Protein AF-C3Z0W2-F1 (afdb_monomer_lite)

Sequence (285 aa):
MLRKAQENLSTIRTSRALVVIVACLAIFTDTILDTVVAYIMLAETFTDNTERAKTIGLVQTGMTLGALVGPVIGGVMYQFLGYKSPFLLIAGMTVVDGVLRLLLPRKSELAAVEEEEDYSILNFLQDPYVMTTAGLALVPSAVGYVIGAFLSSKLVEMAGWHGSRYGSAFAISETAVCTATVVGLGIGGFLLNSVGFFWMMLGAGTFNILLSPLAILLRNPPSKEKKEKLEFLQGFLQEAFFLQEFLQENPFPAGMLQVFLQKFLQEKGPNILAACFFNLLAATK

Secondary structure (DSSP, 8-state):
-HHHHHHHHHHHHT-HHHHHHHHHHHHHIIIIIIIIHHHHHHHHH--SHHHHHHHHHHHHHHHHHHHHHHHHHHHHHHHHH-TTHHHHHHHHHHHHHHHHHHHSPP--SSS---------HHHHHT-HHHHHHHHHHHHHHHHHHHHHHHHHHHHHHHHT--THHHHHHHHHHHHHHHHHHHHHHHHHHHHHHHH-HHHHHHHHHHHHHHHHHHHHHTTSPPPHHHHHHHHHHHHHHHHHHHHHHHHHH----TTHHHHHHHHHHHHHHHHHHHHHHHHHHHTT-

Foldseek 3Di:
DVVVVVVVVVCCVPDPVNVVVVVVVVCVCCPPVQPPVVLVLLCVVDVDPLVSLLVVLVSQLVVLVCVLCLCVVQVVCCVPVNDCRSVVVVVVVVVVVVVVVVVDDDPPDPDDPPDPPPDDVVVVCVPPVNVVVVVVVVVVVVVVVVCLVVVLVLVCVVVVDDDPVSVVSSSVSSNVVSVVSSVCSNCVSVCCVPVNDVVVVVVVVVVVVVCVVVVVVSVDDDDPVVVVVVVVVVVVVVVVVVVVVVCVVDVDDPPVVVVVVVVCCVVCVVVVVVNVVVVVVVVVD

InterPro domains:
  IPR011701 Major facilitator superfamily [PF07690] (35-118)
  IPR020846 Major facilitator superfamily domain [PS50850] (1-109)
  IPR036259 MFS transporter superfamily [G3DSA:1.20.1250.20] (9-118)
  IPR036259 MFS transporter superfamily [G3DSA:1.20.1250.20] (131-284)
  IPR036259 MFS transporter superfamily [SSF103473] (32-171)
  IPR036259 MFS transporter superfamily [SSF103473] (163-224)
  IPR050930 Major Facilitator Superfamily Vesicular Transporter [PTHR23506] (36-139)

Organism: Branchiostoma floridae (NCBI:txid7739)

Radius of gyration: 28.16 Å; chains: 1; bounding box: 82×64×66 Å

pLDDT: mean 71.29, std 13.95, range [34.16, 93.44]

Structure (mmCIF, N/CA/C/O backbone):
data_AF-C3Z0W2-F1
#
_entry.id   AF-C3Z0W2-F1
#
loop_
_atom_site.group_PDB
_atom_site.id
_atom_site.type_symbol
_atom_site.label_atom_id
_atom_site.label_alt_id
_atom_site.label_comp_id
_atom_site.label_asym_id
_atom_site.label_entity_id
_atom_site.label_seq_id
_atom_site.pdbx_PDB_ins_code
_atom_site.Cartn_x
_atom_site.Cartn_y
_atom_site.Cartn_z
_atom_site.occupancy
_atom_site.B_iso_or_equiv
_atom_site.auth_seq_id
_atom_site.auth_comp_id
_atom_site.auth_asym_id
_atom_site.auth_atom_id
_atom_site.pdbx_PDB_model_num
ATOM 1 N N . MET A 1 1 ? -9.610 11.451 -45.134 1.00 56.81 1 MET A N 1
ATOM 2 C CA . MET A 1 1 ? -10.240 11.436 -43.792 1.00 56.81 1 MET A CA 1
ATOM 3 C C . MET A 1 1 ? -9.481 10.571 -42.785 1.00 56.81 1 MET A C 1
ATOM 5 O O . MET A 1 1 ? -9.153 11.091 -41.730 1.00 56.81 1 MET A O 1
ATOM 9 N N . LEU A 1 2 ? -9.111 9.323 -43.110 1.00 62.69 2 LEU A N 1
ATOM 10 C CA . LEU A 1 2 ? -8.334 8.434 -42.219 1.00 62.69 2 LEU A CA 1
ATOM 11 C C . LEU A 1 2 ? -7.014 9.037 -41.701 1.00 62.69 2 LEU A C 1
ATOM 13 O O . LEU A 1 2 ? -6.704 8.907 -40.524 1.00 62.69 2 LEU A O 1
ATOM 17 N N . ARG A 1 3 ? -6.288 9.780 -42.545 1.00 67.19 3 ARG A N 1
ATOM 18 C CA . ARG A 1 3 ? -5.030 10.449 -42.166 1.00 67.19 3 ARG A CA 1
ATOM 19 C C . ARG A 1 3 ? -5.215 11.539 -41.097 1.00 67.19 3 ARG A C 1
ATOM 21 O O . ARG A 1 3 ? -4.470 11.559 -40.131 1.00 67.19 3 ARG A O 1
ATOM 28 N N . LYS A 1 4 ? -6.266 12.365 -41.223 1.00 66.12 4 LYS A N 1
ATOM 29 C CA . LYS A 1 4 ? -6.645 13.389 -40.225 1.00 66.12 4 LYS A CA 1
ATOM 30 C C . LYS A 1 4 ? -7.132 12.765 -38.914 1.00 66.12 4 LYS A C 1
ATOM 32 O O . LYS A 1 4 ? -6.850 13.288 -37.846 1.00 66.12 4 LYS A O 1
ATOM 37 N N . ALA A 1 5 ? -7.852 11.644 -38.991 1.00 64.94 5 ALA A N 1
ATOM 38 C CA . ALA A 1 5 ? -8.267 10.902 -37.803 1.00 64.94 5 ALA A CA 1
ATOM 39 C C . ALA A 1 5 ? -7.059 10.292 -37.068 1.00 64.94 5 ALA A C 1
ATOM 41 O O . ALA A 1 5 ? -6.993 10.389 -35.848 1.00 64.94 5 ALA A O 1
ATOM 42 N N . GLN A 1 6 ? -6.083 9.732 -37.794 1.00 62.19 6 GLN A N 1
ATOM 43 C CA . GLN A 1 6 ? -4.830 9.226 -37.217 1.00 62.19 6 GLN A CA 1
ATOM 44 C C . GLN A 1 6 ? -3.952 10.338 -36.629 1.00 62.19 6 GLN A C 1
ATOM 46 O O . GLN A 1 6 ? -3.412 10.152 -35.541 1.00 62.19 6 GLN A O 1
ATOM 51 N N . GLU A 1 7 ? -3.849 11.492 -37.297 1.00 67.75 7 GLU A N 1
ATOM 52 C CA . GLU A 1 7 ? -3.175 12.682 -36.760 1.00 67.75 7 GLU A CA 1
ATOM 53 C C . GLU A 1 7 ? -3.817 13.118 -35.444 1.00 67.75 7 GLU A C 1
ATOM 55 O O . GLU A 1 7 ? -3.134 13.142 -34.424 1.00 67.75 7 GLU A O 1
ATOM 60 N N . ASN A 1 8 ? -5.136 13.328 -35.421 1.00 62.62 8 ASN A N 1
ATOM 61 C CA . ASN A 1 8 ? -5.853 13.730 -34.211 1.00 62.62 8 ASN A CA 1
ATOM 62 C C . ASN A 1 8 ? -5.704 12.701 -33.077 1.00 62.62 8 ASN A C 1
ATOM 64 O O . ASN A 1 8 ? -5.483 13.085 -31.933 1.00 62.62 8 ASN A O 1
ATOM 68 N N . LEU A 1 9 ? -5.758 11.397 -33.374 1.00 60.72 9 LEU A N 1
ATOM 69 C CA . LEU A 1 9 ? -5.511 10.328 -32.394 1.00 60.72 9 LEU A CA 1
ATOM 70 C C . LEU A 1 9 ? -4.079 10.356 -31.842 1.00 60.72 9 LEU A C 1
ATOM 72 O O . LEU A 1 9 ? -3.882 10.137 -30.648 1.00 60.72 9 LEU A O 1
ATOM 76 N N . SER A 1 10 ? -3.082 10.650 -32.680 1.00 58.84 10 SER A N 1
ATOM 77 C CA . SER A 1 10 ? -1.687 10.790 -32.244 1.00 58.84 10 SER A CA 1
ATOM 78 C C . SER A 1 10 ? -1.472 12.044 -31.385 1.00 58.84 10 SER A C 1
ATOM 80 O O . SER A 1 10 ? -0.777 11.987 -30.369 1.00 58.84 10 SER A O 1
ATOM 82 N N . THR A 1 11 ? -2.147 13.148 -31.715 1.00 61.38 11 THR A N 1
ATOM 83 C CA . THR A 1 11 ? -2.148 14.388 -30.931 1.00 61.38 11 THR A CA 1
ATOM 84 C C . THR A 1 11 ? -2.844 14.194 -29.581 1.00 61.38 11 THR A C 1
ATOM 86 O O . THR A 1 11 ? -2.338 14.658 -28.564 1.00 61.38 11 THR A O 1
ATOM 89 N N . ILE A 1 12 ? -3.949 13.438 -29.538 1.00 59.88 12 ILE A N 1
ATOM 90 C CA . ILE A 1 12 ? -4.665 13.082 -28.301 1.00 59.88 12 ILE A CA 1
ATOM 91 C C . ILE A 1 12 ? -3.805 12.176 -27.410 1.00 59.88 12 ILE A C 1
ATOM 93 O O . ILE A 1 12 ? -3.671 12.447 -26.219 1.00 59.88 12 ILE A O 1
ATOM 97 N N . ARG A 1 13 ? -3.162 11.147 -27.980 1.00 58.66 13 ARG A N 1
ATOM 98 C CA . ARG A 1 13 ? -2.296 10.204 -27.246 1.00 58.66 13 ARG A CA 1
ATOM 99 C C . ARG A 1 13 ? -1.075 10.876 -26.606 1.00 58.66 13 ARG A C 1
ATOM 101 O O . ARG A 1 13 ? -0.564 10.379 -25.609 1.00 58.66 13 ARG A O 1
ATOM 108 N N . THR A 1 14 ? -0.625 11.997 -27.167 1.00 61.88 14 THR A N 1
ATOM 109 C CA . THR A 1 14 ? 0.557 12.746 -26.700 1.00 61.88 14 THR A CA 1
ATOM 110 C C . THR A 1 14 ? 0.175 14.004 -25.908 1.00 61.88 14 THR A C 1
ATOM 112 O O . THR A 1 14 ? 1.040 14.762 -25.467 1.00 61.88 14 THR A O 1
ATOM 115 N N . SER A 1 15 ? -1.123 14.252 -25.709 1.00 69.69 15 SER A N 1
ATOM 116 C CA . SER A 1 15 ? -1.592 15.440 -25.008 1.00 69.69 15 SER A CA 1
ATOM 117 C C . SER A 1 15 ? -1.341 15.304 -23.511 1.00 69.69 15 SER A C 1
ATOM 119 O O . SER A 1 15 ? -1.941 14.472 -22.831 1.00 69.69 15 SER A O 1
ATOM 121 N N . ARG A 1 16 ? -0.487 16.177 -22.971 1.00 75.25 16 ARG A N 1
ATOM 122 C CA . ARG A 1 16 ? -0.228 16.294 -21.524 1.00 75.25 16 ARG A CA 1
ATOM 123 C C . ARG A 1 16 ? -1.527 16.497 -20.732 1.00 75.25 16 ARG A C 1
ATOM 125 O O . ARG A 1 16 ? -1.611 16.060 -19.592 1.00 75.25 16 ARG A O 1
ATOM 132 N N . ALA A 1 17 ? -2.553 17.084 -21.354 1.00 75.62 17 ALA A N 1
ATOM 133 C CA . ALA A 1 17 ? -3.872 17.251 -20.750 1.00 75.62 17 ALA A CA 1
ATOM 134 C C . ALA A 1 17 ? -4.585 15.914 -20.486 1.00 75.62 17 ALA A C 1
ATOM 136 O O . ALA A 1 17 ? -5.229 15.772 -19.453 1.00 75.62 17 ALA A O 1
ATOM 137 N N . LEU A 1 18 ? -4.436 14.914 -21.364 1.00 78.50 18 LEU A N 1
ATOM 138 C CA . LEU A 1 18 ? -5.036 13.593 -21.158 1.00 78.50 18 LEU A CA 1
ATOM 139 C C . LEU A 1 18 ? -4.432 12.901 -19.931 1.00 78.50 18 LEU A C 1
ATOM 141 O O . LEU A 1 18 ? -5.159 12.319 -19.135 1.00 78.50 18 LEU A O 1
ATOM 145 N N . VAL A 1 19 ? -3.113 13.015 -19.751 1.00 77.75 19 VAL A N 1
ATOM 146 C CA . VAL A 1 19 ? -2.413 12.467 -18.579 1.00 77.75 19 VAL A CA 1
ATOM 147 C C . VAL A 1 19 ? -2.916 13.119 -17.292 1.00 77.75 19 VAL A C 1
ATOM 149 O O . VAL A 1 19 ? -3.189 12.414 -16.327 1.00 77.75 19 VAL A O 1
ATOM 152 N N . VAL A 1 20 ? -3.092 14.444 -17.289 1.00 82.75 20 VAL A N 1
ATOM 153 C CA . VAL A 1 20 ? -3.626 15.174 -16.128 1.00 82.75 20 VAL A CA 1
ATOM 154 C C . VAL A 1 20 ? -5.054 14.735 -15.813 1.00 82.75 20 VAL A C 1
ATOM 156 O O . VAL A 1 20 ? -5.352 14.444 -14.663 1.00 82.75 20 VAL A O 1
ATOM 159 N N . ILE A 1 21 ? -5.921 14.621 -16.823 1.00 84.50 21 ILE A N 1
ATOM 160 C CA . ILE A 1 21 ? -7.306 14.172 -16.628 1.00 84.50 21 ILE A CA 1
ATOM 161 C C . ILE A 1 21 ? -7.341 12.758 -16.041 1.00 84.50 21 ILE A C 1
ATOM 163 O O . ILE A 1 21 ? -8.049 12.521 -15.067 1.00 84.50 21 ILE A O 1
ATOM 167 N N . VAL A 1 22 ? -6.559 11.827 -16.595 1.00 82.06 22 VAL A N 1
ATOM 168 C CA . VAL A 1 22 ? -6.483 10.449 -16.089 1.00 82.06 22 VAL A CA 1
ATOM 169 C C . VAL A 1 22 ? -5.953 10.418 -14.656 1.00 82.06 22 VAL A C 1
ATOM 171 O O . VAL A 1 22 ? -6.517 9.713 -13.827 1.00 82.06 22 VAL A O 1
ATOM 174 N N . ALA A 1 23 ? -4.925 11.208 -14.341 1.00 79.62 23 ALA A N 1
ATOM 175 C CA . ALA A 1 23 ? -4.390 11.299 -12.987 1.00 79.62 23 ALA A CA 1
ATOM 176 C C . ALA A 1 23 ? -5.429 11.849 -11.997 1.00 79.62 23 ALA A C 1
ATOM 178 O O . ALA A 1 23 ? -5.617 11.276 -10.930 1.00 79.62 23 ALA A O 1
ATOM 179 N N . CYS A 1 24 ? -6.149 12.916 -12.356 1.00 83.19 24 CYS A N 1
ATOM 180 C CA . CYS A 1 24 ? -7.205 13.477 -11.514 1.00 83.19 24 CYS A CA 1
ATOM 181 C C . CYS A 1 24 ? -8.339 12.478 -11.270 1.00 83.19 24 CYS A C 1
ATOM 183 O O . CYS A 1 24 ? -8.800 12.348 -10.138 1.00 83.19 24 CYS A O 1
ATOM 185 N N . LEU A 1 25 ? -8.772 11.762 -12.312 1.00 83.56 25 LEU A N 1
ATOM 186 C CA . LEU A 1 25 ? -9.796 10.728 -12.177 1.00 83.56 25 LEU A CA 1
ATOM 187 C C . LEU A 1 25 ? -9.324 9.590 -11.273 1.00 83.56 25 LEU A C 1
ATOM 189 O O . LEU A 1 25 ? -10.081 9.187 -10.399 1.00 83.56 25 LEU A O 1
ATOM 193 N N . ALA A 1 26 ? -8.078 9.134 -11.436 1.00 78.56 26 ALA A N 1
ATOM 194 C CA . ALA A 1 26 ? -7.498 8.085 -10.602 1.00 78.56 26 ALA A CA 1
ATOM 195 C C . ALA A 1 26 ? -7.445 8.493 -9.121 1.00 78.56 26 ALA A C 1
ATOM 197 O O . ALA A 1 26 ? -7.884 7.727 -8.268 1.00 78.56 26 ALA A O 1
ATOM 198 N N . ILE A 1 27 ? -6.990 9.718 -8.824 1.00 81.12 27 ILE A N 1
ATOM 199 C CA . ILE A 1 27 ? -6.960 10.262 -7.455 1.00 81.12 27 ILE A CA 1
ATOM 200 C C . ILE A 1 27 ? -8.370 10.298 -6.860 1.00 81.12 27 ILE A C 1
ATOM 202 O O . ILE A 1 27 ? -8.569 9.918 -5.707 1.00 81.12 27 ILE A O 1
ATOM 206 N N . PHE A 1 28 ? -9.351 10.744 -7.647 1.00 80.31 28 PHE A N 1
ATOM 207 C CA . PHE A 1 28 ? -10.735 10.848 -7.201 1.00 80.31 28 PHE A CA 1
ATOM 208 C C . PHE A 1 28 ? -11.331 9.476 -6.866 1.00 80.31 28 PHE A C 1
ATOM 210 O O . PHE A 1 28 ? -11.932 9.320 -5.804 1.00 80.31 28 PHE A O 1
ATOM 217 N N . THR A 1 29 ? -11.144 8.478 -7.739 1.00 78.56 29 THR A N 1
ATOM 218 C CA . THR A 1 29 ? -11.638 7.114 -7.502 1.00 78.56 29 THR A CA 1
ATOM 219 C C . THR A 1 29 ? -10.973 6.461 -6.295 1.00 78.56 29 THR A C 1
ATOM 221 O O . THR A 1 29 ? -11.683 5.953 -5.434 1.00 78.56 29 THR A O 1
ATOM 224 N N . ASP A 1 30 ? -9.646 6.543 -6.194 1.00 78.62 30 ASP A N 1
ATOM 225 C CA . ASP A 1 30 ? -8.870 5.903 -5.124 1.00 78.62 30 ASP A CA 1
ATOM 226 C C . ASP A 1 30 ? -9.198 6.516 -3.750 1.00 78.62 30 ASP A C 1
ATOM 228 O O . ASP A 1 30 ? -9.506 5.820 -2.783 1.00 78.62 30 ASP A O 1
ATOM 232 N N . THR A 1 31 ? -9.256 7.849 -3.667 1.00 76.06 31 THR A N 1
ATOM 233 C CA . THR A 1 31 ? -9.490 8.527 -2.384 1.00 76.06 31 THR A CA 1
ATOM 234 C C . THR A 1 31 ? -10.933 8.353 -1.910 1.00 76.06 31 THR A C 1
ATOM 236 O O . THR A 1 31 ? -11.171 8.011 -0.755 1.00 76.06 31 THR A O 1
ATOM 239 N N . ILE A 1 32 ? -11.924 8.589 -2.770 1.00 74.69 32 ILE A N 1
ATOM 240 C CA . ILE A 1 32 ? -13.315 8.703 -2.309 1.00 74.69 32 ILE A CA 1
ATOM 241 C C . ILE A 1 32 ? -13.988 7.337 -2.209 1.00 74.69 32 ILE A C 1
ATOM 243 O O . ILE A 1 32 ? -14.627 7.049 -1.198 1.00 74.69 32 ILE A O 1
ATOM 247 N N . LEU A 1 33 ? -13.872 6.505 -3.246 1.00 70.69 33 LEU A N 1
ATOM 248 C CA . LEU A 1 33 ? -14.631 5.256 -3.315 1.00 70.69 33 LEU A CA 1
ATOM 249 C C . LEU A 1 33 ? -13.966 4.145 -2.511 1.00 70.69 33 LEU A C 1
ATOM 251 O O . LEU A 1 33 ? -14.666 3.419 -1.805 1.00 70.69 33 LEU A O 1
ATOM 255 N N . ASP A 1 34 ? -12.640 4.042 -2.582 1.00 74.25 34 ASP A N 1
ATOM 256 C CA . ASP A 1 34 ? -11.939 2.936 -1.940 1.00 74.25 34 ASP A CA 1
ATOM 257 C C . ASP A 1 34 ? -11.649 3.234 -0.470 1.00 74.25 34 ASP A C 1
ATOM 259 O O . ASP A 1 34 ? -11.964 2.405 0.379 1.00 74.25 34 ASP A O 1
ATOM 263 N N . THR A 1 35 ? -11.120 4.415 -0.121 1.00 80.19 35 THR A N 1
ATOM 264 C CA . THR A 1 35 ? -10.729 4.670 1.281 1.00 80.19 35 THR A CA 1
ATOM 265 C C . THR A 1 35 ? -11.873 5.177 2.162 1.00 80.19 35 THR A C 1
ATOM 267 O O . THR A 1 35 ? -12.171 4.568 3.189 1.00 80.19 35 THR A O 1
ATOM 270 N N . VAL A 1 36 ? -12.560 6.259 1.780 1.00 83.75 36 VAL A N 1
ATOM 271 C CA . VAL A 1 36 ? -13.564 6.901 2.653 1.00 83.75 36 VAL A CA 1
ATOM 272 C C . VAL A 1 36 ? -14.778 6.000 2.872 1.00 83.75 36 VAL A C 1
ATOM 274 O O . VAL A 1 36 ? -15.148 5.737 4.017 1.00 83.75 36 VAL A O 1
ATOM 277 N N . VAL A 1 37 ? -15.381 5.486 1.795 1.00 83.31 37 VAL A N 1
ATOM 278 C CA . VAL A 1 37 ? -16.578 4.635 1.898 1.00 83.31 37 VAL A CA 1
ATOM 279 C C . VAL A 1 37 ? -16.272 3.346 2.661 1.00 83.31 37 VAL A C 1
ATOM 281 O O . VAL A 1 37 ? -17.052 2.965 3.533 1.00 83.31 37 VAL A O 1
ATOM 284 N N . ALA A 1 38 ? -15.133 2.696 2.397 1.00 83.00 38 ALA A N 1
ATOM 285 C CA . ALA A 1 38 ? -14.769 1.474 3.109 1.00 83.00 38 ALA A CA 1
ATOM 286 C C . ALA A 1 38 ? -14.597 1.716 4.614 1.00 83.00 38 ALA A C 1
ATOM 288 O O . ALA A 1 38 ? -15.119 0.941 5.415 1.00 83.00 38 ALA A O 1
ATOM 289 N N . TYR A 1 39 ? -13.921 2.795 5.022 1.00 85.06 39 TYR A N 1
ATOM 290 C CA . TYR A 1 39 ? -13.728 3.078 6.445 1.00 85.06 39 TYR A CA 1
ATOM 291 C C . TYR A 1 39 ? -15.020 3.466 7.162 1.00 85.06 39 TYR A C 1
ATOM 293 O O . TYR A 1 39 ? -15.219 3.009 8.285 1.00 85.06 39 TYR A O 1
ATOM 301 N N . ILE A 1 40 ? -15.919 4.225 6.524 1.00 83.62 40 ILE A N 1
ATOM 302 C CA . ILE A 1 40 ? -17.239 4.533 7.099 1.00 83.62 40 ILE A CA 1
ATOM 303 C C . ILE A 1 40 ? -18.043 3.242 7.288 1.00 83.62 40 ILE A C 1
ATOM 305 O O . ILE A 1 40 ? -18.526 2.976 8.385 1.00 83.62 40 ILE A O 1
ATOM 309 N N . MET A 1 41 ? -18.111 2.386 6.263 1.00 82.56 41 MET A N 1
ATOM 310 C CA . MET A 1 41 ? -18.822 1.106 6.352 1.00 82.56 41 MET A CA 1
ATOM 311 C C . MET A 1 41 ? -18.270 0.212 7.472 1.00 82.56 41 MET A C 1
ATOM 313 O O . MET A 1 41 ? -19.037 -0.410 8.207 1.00 82.56 41 MET A O 1
ATOM 317 N N . LEU A 1 42 ? -16.944 0.148 7.627 1.00 84.81 42 LEU A N 1
ATOM 318 C CA . LEU A 1 42 ? -16.309 -0.607 8.710 1.00 84.81 42 LEU A CA 1
ATOM 319 C C . LEU A 1 42 ? -16.571 0.020 10.083 1.00 84.81 42 LEU A C 1
ATOM 321 O O . LEU A 1 42 ? -16.777 -0.715 11.046 1.00 84.81 42 LEU A O 1
ATOM 325 N N . ALA A 1 43 ? -16.579 1.350 10.178 1.00 82.44 43 ALA A N 1
ATOM 326 C CA . ALA A 1 43 ? -16.860 2.061 11.419 1.00 82.44 43 ALA A CA 1
ATOM 327 C C . ALA A 1 43 ? -18.306 1.864 11.893 1.00 82.44 43 ALA A C 1
ATOM 329 O O . ALA A 1 43 ? -18.514 1.704 13.091 1.00 82.44 43 ALA A O 1
ATOM 330 N N . GLU A 1 44 ? -19.272 1.813 10.970 1.00 80.94 44 GLU A N 1
ATOM 331 C CA . GLU A 1 44 ? -20.675 1.498 11.273 1.00 80.94 44 GLU A CA 1
ATOM 332 C C . GLU A 1 44 ? -20.877 0.015 11.623 1.00 80.94 44 GLU A C 1
ATOM 334 O O . GLU A 1 44 ? -21.716 -0.329 12.454 1.00 80.94 44 GLU A O 1
ATOM 339 N N . THR A 1 45 ? -20.118 -0.885 10.990 1.00 81.50 45 THR A N 1
ATOM 340 C CA . THR A 1 45 ? -20.297 -2.337 11.163 1.00 81.50 45 THR A CA 1
ATOM 341 C C . THR A 1 45 ? -19.661 -2.862 12.453 1.00 81.50 45 THR A C 1
ATOM 343 O O . THR A 1 45 ? -20.229 -3.746 13.099 1.00 81.50 45 THR A O 1
ATOM 346 N N . PHE A 1 46 ? -18.487 -2.346 12.827 1.00 82.25 46 PHE A N 1
ATOM 347 C CA . PHE A 1 46 ? -17.708 -2.817 13.975 1.00 82.25 46 PHE A CA 1
ATOM 348 C C . PHE A 1 46 ? -17.659 -1.747 15.067 1.00 82.25 46 PHE A C 1
ATOM 350 O O . PHE A 1 46 ? -16.912 -0.774 14.968 1.00 82.25 46 PHE A O 1
ATOM 357 N N . THR A 1 47 ? -18.437 -1.950 16.132 1.00 78.69 47 THR A N 1
ATOM 358 C CA . THR A 1 47 ? -18.498 -1.031 17.279 1.00 78.69 47 THR A CA 1
ATOM 359 C C . THR A 1 47 ? -17.332 -1.214 18.251 1.00 78.69 47 THR A C 1
ATOM 361 O O . THR A 1 47 ? -16.891 -0.244 18.866 1.00 78.69 47 THR A O 1
ATOM 364 N N . ASP A 1 48 ? -16.783 -2.430 18.375 1.00 84.12 48 ASP A N 1
ATOM 365 C CA . ASP A 1 48 ? -15.586 -2.666 19.186 1.00 84.12 48 ASP A CA 1
ATOM 366 C C . ASP A 1 48 ? -14.335 -2.078 18.517 1.00 84.12 48 ASP A C 1
ATOM 368 O O . ASP A 1 48 ? -14.001 -2.398 17.375 1.00 84.12 48 ASP A O 1
ATOM 372 N N . ASN A 1 49 ? -13.589 -1.257 19.260 1.00 80.44 49 ASN A N 1
ATOM 373 C CA . ASN A 1 49 ? -12.394 -0.575 18.763 1.00 80.44 49 ASN A CA 1
ATOM 374 C C . ASN A 1 49 ? -11.290 -1.548 18.324 1.00 80.44 49 ASN A C 1
ATOM 376 O O . ASN A 1 49 ? -10.579 -1.275 17.354 1.00 80.44 49 ASN A O 1
ATOM 380 N N . THR A 1 50 ? -11.141 -2.677 19.020 1.00 80.94 50 THR A N 1
ATOM 381 C CA . THR A 1 50 ? -10.077 -3.652 18.739 1.00 80.94 50 THR A CA 1
ATOM 382 C C . THR A 1 50 ? -10.403 -4.457 17.485 1.00 80.94 50 THR A C 1
ATOM 384 O O . THR A 1 50 ? -9.551 -4.627 16.610 1.00 80.94 50 THR A O 1
ATOM 387 N N . GLU A 1 51 ? -11.635 -4.952 17.379 1.00 82.44 51 GLU A N 1
ATOM 388 C CA . GLU A 1 51 ? -12.126 -5.677 16.207 1.00 82.44 51 GLU A CA 1
ATOM 389 C C . GLU A 1 51 ? -12.180 -4.778 14.963 1.00 82.44 51 GLU A C 1
ATOM 391 O O . GLU A 1 51 ? -11.733 -5.185 13.885 1.00 82.44 51 GLU A O 1
ATOM 396 N N . ARG A 1 52 ? -12.609 -3.520 15.127 1.00 84.38 52 ARG A N 1
ATOM 397 C CA . ARG A 1 52 ? -12.590 -2.504 14.069 1.00 84.38 52 ARG A CA 1
ATOM 398 C C . ARG A 1 52 ? -11.177 -2.265 13.548 1.00 84.38 52 ARG A C 1
ATOM 400 O O . ARG A 1 52 ? -10.958 -2.340 12.342 1.00 84.38 52 ARG A O 1
ATOM 407 N N . ALA A 1 53 ? -10.203 -2.038 14.433 1.00 81.38 53 ALA A N 1
ATOM 408 C CA . ALA A 1 53 ? -8.814 -1.805 14.033 1.00 81.38 53 ALA A CA 1
ATOM 409 C C . ALA A 1 53 ? -8.199 -3.012 13.297 1.00 81.38 53 ALA A C 1
ATOM 411 O O . ALA A 1 53 ? -7.514 -2.838 12.288 1.00 81.38 53 ALA A O 1
ATOM 412 N N . LYS A 1 54 ? -8.476 -4.241 13.756 1.00 83.38 54 LYS A N 1
ATOM 413 C CA . LYS A 1 54 ? -8.033 -5.474 13.078 1.00 83.38 54 LYS A CA 1
ATOM 414 C C . LYS A 1 54 ? -8.635 -5.606 11.681 1.00 83.38 54 LYS A C 1
ATOM 416 O O . LYS A 1 54 ? -7.918 -5.925 10.735 1.00 83.38 54 LYS A O 1
ATOM 421 N N . THR A 1 55 ? -9.933 -5.345 11.550 1.00 85.50 55 THR A N 1
ATOM 422 C CA . THR A 1 55 ? -10.637 -5.473 10.269 1.00 85.50 55 THR A CA 1
ATOM 423 C C . THR A 1 55 ? -10.200 -4.398 9.280 1.00 85.50 55 THR A C 1
ATOM 425 O O . THR A 1 55 ? -9.955 -4.712 8.118 1.00 85.50 55 THR A O 1
ATOM 428 N N . ILE A 1 56 ? -10.007 -3.158 9.742 1.00 85.44 56 ILE A N 1
ATOM 429 C CA . ILE A 1 56 ? -9.419 -2.074 8.942 1.00 85.44 56 ILE A CA 1
ATOM 430 C C . ILE A 1 56 ? -8.044 -2.487 8.406 1.00 85.44 56 ILE A C 1
ATOM 432 O O . ILE A 1 56 ? -7.814 -2.396 7.202 1.00 85.44 56 ILE A O 1
ATOM 436 N N . GLY A 1 57 ? -7.161 -3.014 9.262 1.00 83.25 57 GLY A N 1
ATOM 437 C CA . GLY A 1 57 ? -5.840 -3.492 8.840 1.00 83.25 57 GLY A CA 1
ATOM 438 C C . GLY A 1 57 ? -5.912 -4.610 7.795 1.00 83.25 57 GLY A C 1
ATOM 439 O O . GLY A 1 57 ? -5.172 -4.589 6.810 1.00 83.25 57 GLY A O 1
ATOM 440 N N . LEU A 1 58 ? -6.842 -5.557 7.955 1.00 85.69 58 LEU A N 1
ATOM 441 C CA . LEU A 1 58 ? -7.061 -6.641 6.995 1.00 85.69 58 LEU A CA 1
ATOM 442 C C . LEU A 1 58 ? -7.553 -6.124 5.634 1.00 85.69 58 LEU A C 1
ATOM 444 O O . LEU A 1 58 ? -7.003 -6.502 4.599 1.00 85.69 58 LEU A O 1
ATOM 448 N N . VAL A 1 59 ? -8.553 -5.238 5.629 1.00 87.00 59 VAL A N 1
ATOM 449 C CA . VAL A 1 59 ? -9.091 -4.630 4.402 1.00 87.00 59 VAL A CA 1
ATOM 450 C C . VAL A 1 59 ? -8.012 -3.815 3.689 1.00 87.00 59 VAL A C 1
ATOM 452 O O . VAL A 1 59 ? -7.812 -3.984 2.487 1.00 87.00 59 VAL A O 1
ATOM 455 N N . GLN A 1 60 ? -7.244 -3.012 4.426 1.00 85.94 60 GLN A N 1
ATOM 456 C CA . GLN A 1 60 ? -6.166 -2.196 3.865 1.00 85.94 60 GLN A CA 1
ATOM 457 C C . GLN A 1 60 ? -5.012 -3.051 3.303 1.00 85.94 60 GLN A C 1
ATOM 459 O O . GLN A 1 60 ? -4.408 -2.715 2.279 1.00 85.94 60 GLN A O 1
ATOM 464 N N . THR A 1 61 ? -4.736 -4.202 3.927 1.00 86.75 61 THR A N 1
ATOM 465 C CA . THR A 1 61 ? -3.789 -5.200 3.402 1.00 86.75 61 THR A CA 1
ATOM 466 C C . THR A 1 61 ? -4.292 -5.768 2.072 1.00 86.75 61 THR A C 1
ATOM 468 O O . THR A 1 61 ? -3.524 -5.852 1.114 1.00 86.75 61 THR A O 1
ATOM 471 N N . GLY A 1 62 ? -5.586 -6.096 1.977 1.00 85.62 62 GLY A N 1
ATOM 472 C CA . GLY A 1 62 ? -6.235 -6.543 0.740 1.00 85.62 62 GLY A CA 1
ATOM 473 C C . GLY A 1 62 ? -6.177 -5.505 -0.387 1.00 85.62 62 GLY A C 1
ATOM 474 O O . GLY A 1 62 ? -5.837 -5.855 -1.515 1.00 85.62 62 GLY A O 1
ATOM 475 N N . MET A 1 63 ? -6.423 -4.228 -0.079 1.00 84.88 63 MET A N 1
ATOM 476 C CA . MET A 1 63 ? -6.299 -3.120 -1.040 1.00 84.88 63 MET A CA 1
ATOM 477 C C . MET A 1 63 ? -4.872 -3.006 -1.590 1.00 84.88 63 MET A C 1
ATOM 479 O O . MET A 1 63 ? -4.664 -2.956 -2.801 1.00 84.88 63 MET A O 1
ATOM 483 N N . THR A 1 64 ? -3.873 -3.056 -0.706 1.00 85.25 64 THR A N 1
ATOM 484 C CA . THR A 1 64 ? -2.457 -2.977 -1.100 1.00 85.25 64 THR A CA 1
ATOM 485 C C . THR A 1 64 ? -2.024 -4.201 -1.916 1.00 85.25 64 THR A C 1
ATOM 487 O O . THR A 1 64 ? -1.286 -4.074 -2.892 1.00 85.25 64 THR A O 1
ATOM 490 N N . LEU A 1 65 ? -2.513 -5.396 -1.566 1.00 85.62 65 LEU A N 1
ATOM 491 C CA . LEU A 1 65 ? -2.308 -6.608 -2.365 1.00 85.62 65 LEU A CA 1
ATOM 492 C C . LEU A 1 65 ? -2.934 -6.481 -3.759 1.00 85.62 65 LEU A C 1
ATOM 494 O O . LEU A 1 65 ? -2.328 -6.907 -4.741 1.00 85.62 65 LEU A O 1
ATOM 498 N N . GLY A 1 66 ? -4.114 -5.866 -3.860 1.00 84.31 66 GLY A N 1
ATOM 499 C CA . GLY A 1 66 ? -4.750 -5.540 -5.135 1.00 84.31 66 GLY A CA 1
ATOM 500 C C . GLY A 1 66 ? -3.888 -4.609 -5.987 1.00 84.31 66 GLY A C 1
ATOM 501 O O . GLY A 1 66 ? -3.655 -4.901 -7.160 1.00 84.31 66 GLY A O 1
ATOM 502 N N . ALA A 1 67 ? -3.340 -3.546 -5.390 1.00 81.31 67 ALA A N 1
ATOM 503 C CA . ALA A 1 67 ? -2.418 -2.627 -6.061 1.00 81.31 67 ALA A CA 1
ATOM 504 C C . ALA A 1 67 ? -1.117 -3.316 -6.517 1.00 81.31 67 ALA A C 1
ATOM 506 O O . ALA A 1 67 ? -0.589 -2.995 -7.581 1.00 81.31 67 ALA A O 1
ATOM 507 N N . LEU A 1 68 ? -0.636 -4.307 -5.758 1.00 81.62 68 LEU A N 1
ATOM 508 C CA . LEU A 1 68 ? 0.548 -5.097 -6.096 1.00 81.62 68 LEU A CA 1
ATOM 509 C C . LEU A 1 68 ? 0.298 -6.072 -7.261 1.00 81.62 68 LEU A C 1
ATOM 511 O O . LEU A 1 68 ? 1.091 -6.158 -8.199 1.00 81.62 68 LEU A O 1
ATOM 515 N N . VAL A 1 69 ? -0.793 -6.838 -7.200 1.00 83.25 69 VAL A N 1
ATOM 516 C CA . VAL A 1 69 ? -1.080 -7.927 -8.151 1.00 83.25 69 VAL A CA 1
ATOM 517 C C . VAL A 1 69 ? -1.780 -7.413 -9.418 1.00 83.25 69 VAL A C 1
ATOM 519 O O . VAL A 1 69 ? -1.612 -7.980 -10.502 1.00 83.25 69 VAL A O 1
ATOM 522 N N . GLY A 1 70 ? -2.527 -6.312 -9.312 1.00 85.69 70 GLY A N 1
ATOM 523 C CA . GLY A 1 70 ? -3.316 -5.712 -10.388 1.00 85.69 70 GLY A CA 1
ATOM 524 C C . GLY A 1 70 ? -2.523 -5.431 -11.671 1.00 85.69 70 GLY A C 1
ATOM 525 O O . GLY A 1 70 ? -2.941 -5.901 -12.734 1.00 85.69 70 GLY A O 1
ATOM 526 N N . PRO A 1 71 ? -1.361 -4.746 -11.619 1.00 83.31 71 PRO A N 1
ATOM 527 C CA . PRO A 1 71 ? -0.535 -4.492 -12.801 1.00 83.31 71 PRO A CA 1
ATOM 528 C C . PRO A 1 71 ? -0.025 -5.766 -13.483 1.00 83.31 71 PRO A C 1
ATOM 530 O O . PRO A 1 71 ? 0.070 -5.808 -14.710 1.00 83.31 71 PRO A O 1
ATOM 533 N N . VAL A 1 72 ? 0.267 -6.821 -12.714 1.00 83.94 72 VAL A N 1
ATOM 534 C CA . VAL A 1 72 ? 0.738 -8.107 -13.252 1.00 83.94 72 VAL A CA 1
ATOM 535 C C . VAL A 1 72 ? -0.385 -8.798 -14.022 1.00 83.94 72 VAL A C 1
ATOM 537 O O . VAL A 1 72 ? -0.202 -9.149 -15.189 1.00 83.94 72 VAL A O 1
ATOM 540 N N . ILE A 1 73 ? -1.567 -8.930 -13.411 1.00 84.88 73 ILE A N 1
ATOM 541 C CA . ILE A 1 73 ? -2.741 -9.528 -14.065 1.00 84.88 73 ILE A CA 1
ATOM 542 C C . ILE A 1 73 ? -3.142 -8.702 -15.291 1.00 84.88 73 ILE A C 1
ATOM 544 O O . ILE A 1 73 ? -3.324 -9.257 -16.375 1.00 84.88 73 ILE A O 1
ATOM 548 N N . GLY A 1 74 ? -3.215 -7.375 -15.156 1.00 82.56 74 GLY A N 1
ATOM 549 C CA . GLY A 1 74 ? -3.551 -6.470 -16.253 1.00 82.56 74 GLY A CA 1
ATOM 550 C C . GLY A 1 74 ? -2.551 -6.545 -17.409 1.00 82.56 74 GLY A C 1
ATOM 551 O O . GLY A 1 74 ? -2.958 -6.573 -18.571 1.00 82.56 74 GLY A O 1
ATOM 552 N N . GLY A 1 75 ? -1.253 -6.647 -17.109 1.00 79.25 75 GLY A N 1
ATOM 553 C CA . GLY A 1 75 ? -0.191 -6.803 -18.102 1.00 79.25 75 GLY A CA 1
ATOM 554 C C . GLY A 1 75 ? -0.266 -8.133 -18.854 1.00 79.25 75 GLY A C 1
ATOM 555 O O . GLY A 1 75 ? -0.184 -8.148 -20.083 1.00 79.25 75 GLY A O 1
ATOM 556 N N . VAL A 1 76 ? -0.489 -9.239 -18.140 1.00 83.94 76 VAL A N 1
ATOM 557 C CA . VAL A 1 76 ? -0.684 -10.570 -18.738 1.00 83.94 76 VAL A CA 1
ATOM 558 C C . VAL A 1 76 ? -1.925 -10.570 -19.636 1.00 83.94 76 VAL A C 1
ATOM 560 O O . VAL A 1 76 ? -1.847 -10.924 -20.812 1.00 83.94 76 VAL A O 1
ATOM 563 N N . MET A 1 77 ? -3.065 -10.089 -19.137 1.00 82.25 77 MET A N 1
ATOM 564 C CA . MET A 1 77 ? -4.302 -10.000 -19.919 1.00 82.25 77 MET A CA 1
ATOM 565 C C . MET A 1 77 ? -4.162 -9.116 -21.160 1.00 82.25 77 MET A C 1
ATOM 567 O O . MET A 1 77 ? -4.693 -9.456 -22.220 1.00 82.25 77 MET A O 1
ATOM 571 N N . TYR A 1 78 ? -3.434 -8.004 -21.051 1.00 82.00 78 TYR A N 1
ATOM 572 C CA . TYR A 1 78 ? -3.150 -7.125 -22.181 1.00 82.00 78 TYR A CA 1
ATOM 573 C C . TYR A 1 78 ? -2.391 -7.860 -23.295 1.00 82.00 78 TYR A C 1
ATOM 575 O O . TYR A 1 78 ? -2.709 -7.679 -24.471 1.00 82.00 78 TYR A O 1
ATOM 583 N N . GLN A 1 79 ? -1.416 -8.706 -22.942 1.00 81.06 79 GLN A N 1
ATOM 584 C CA . GLN A 1 79 ? -0.615 -9.457 -23.915 1.00 81.06 79 GLN A CA 1
ATOM 585 C C . GLN A 1 79 ? -1.417 -10.559 -24.615 1.00 81.06 79 GLN A C 1
ATOM 587 O O . GLN A 1 79 ? -1.293 -10.717 -25.827 1.00 81.06 79 GLN A O 1
ATOM 592 N N . PHE A 1 80 ? -2.250 -11.298 -23.877 1.00 83.75 80 PHE A N 1
ATOM 593 C CA . PHE A 1 80 ? -2.963 -12.455 -24.428 1.00 83.75 80 PHE A CA 1
ATOM 594 C C . PHE A 1 80 ? -4.328 -12.113 -25.047 1.00 83.75 80 PHE A C 1
ATOM 596 O O . PHE A 1 80 ? -4.724 -12.734 -26.029 1.00 83.75 80 PHE A O 1
ATOM 603 N N . LEU A 1 81 ? -5.061 -11.144 -24.487 1.00 84.50 81 LEU A N 1
ATOM 604 C CA . LEU A 1 81 ? -6.438 -10.804 -24.886 1.00 84.50 81 LEU A CA 1
ATOM 605 C C . LEU A 1 81 ? -6.576 -9.367 -25.437 1.00 84.50 81 LEU A C 1
ATOM 607 O O . LEU A 1 81 ? -7.678 -8.927 -25.772 1.00 84.50 81 LEU A O 1
ATOM 611 N N . GLY A 1 82 ? -5.470 -8.627 -25.552 1.00 85.06 82 GLY A N 1
ATOM 612 C CA . GLY A 1 82 ? -5.435 -7.272 -26.103 1.00 85.06 82 GLY A CA 1
ATOM 613 C C . GLY A 1 82 ? -5.899 -6.178 -25.136 1.00 85.06 82 GLY A C 1
ATOM 614 O O . GLY A 1 82 ? -6.301 -6.422 -24.003 1.00 85.06 82 GLY A O 1
ATOM 615 N N . TYR A 1 83 ? -5.868 -4.925 -25.599 1.00 83.31 83 TYR A N 1
ATOM 616 C CA . TYR A 1 83 ? -5.984 -3.748 -24.725 1.00 83.31 83 TYR A CA 1
ATOM 617 C C . TYR A 1 83 ? -7.321 -3.574 -23.991 1.00 83.31 83 TYR A C 1
ATOM 619 O O . TYR A 1 83 ? -7.371 -2.862 -22.995 1.00 83.31 83 TYR A O 1
ATOM 627 N N . LYS A 1 84 ? -8.410 -4.179 -24.482 1.00 85.62 84 LYS A N 1
ATOM 628 C CA . LYS A 1 84 ? -9.747 -4.058 -23.874 1.00 85.62 84 LYS A CA 1
ATOM 629 C C . LYS A 1 84 ? -9.926 -4.973 -22.663 1.00 85.62 84 LYS A C 1
ATOM 631 O O . LYS A 1 84 ? -10.798 -4.719 -21.839 1.00 85.62 84 LYS A O 1
ATOM 636 N N . SER A 1 85 ? -9.137 -6.042 -22.573 1.00 87.44 85 SER A N 1
ATOM 637 C CA . SER A 1 85 ? -9.369 -7.122 -21.620 1.00 87.44 85 SER A CA 1
ATOM 638 C C . SER A 1 85 ? -9.217 -6.710 -20.147 1.00 87.44 85 SER A C 1
ATOM 640 O O . SER A 1 85 ? -10.093 -7.104 -19.374 1.00 87.44 85 SER A O 1
ATOM 642 N N . PRO A 1 86 ? -8.248 -5.860 -19.728 1.00 87.69 86 PRO A N 1
ATOM 643 C CA . PRO A 1 86 ? -8.143 -5.466 -18.320 1.00 87.69 86 PRO A CA 1
ATOM 644 C C . PRO A 1 86 ? -9.339 -4.613 -17.876 1.00 87.69 86 PRO A C 1
ATOM 646 O O . PRO A 1 86 ? -9.836 -4.765 -16.764 1.00 87.69 86 PRO A O 1
ATOM 649 N N . PHE A 1 87 ? -9.862 -3.767 -18.772 1.00 88.25 87 PHE A N 1
ATOM 650 C CA . PHE A 1 87 ? -11.033 -2.929 -18.498 1.00 88.25 87 PHE A CA 1
ATOM 651 C C . PHE A 1 87 ? -12.307 -3.758 -18.319 1.00 88.25 87 PHE A C 1
ATOM 653 O O . PHE A 1 87 ? -13.101 -3.471 -17.428 1.00 88.25 87 PHE A O 1
ATOM 660 N N . LEU A 1 88 ? -12.498 -4.794 -19.143 1.00 90.19 88 LEU A N 1
ATOM 661 C CA . LEU A 1 88 ? -13.644 -5.696 -19.012 1.00 90.19 88 LEU A CA 1
ATOM 662 C C . LEU A 1 88 ? -13.577 -6.529 -17.730 1.00 90.19 88 LEU A C 1
ATOM 664 O O . LEU A 1 88 ? -14.615 -6.759 -17.115 1.00 90.19 88 LEU A O 1
ATOM 668 N N . LEU A 1 89 ? -12.378 -6.949 -17.309 1.00 89.69 89 LEU A N 1
ATOM 669 C CA . LEU A 1 89 ? -12.207 -7.673 -16.050 1.00 89.69 89 LEU A CA 1
ATOM 670 C C . LEU A 1 89 ? -12.574 -6.799 -14.852 1.00 89.69 89 LEU A C 1
ATOM 672 O O . LEU A 1 89 ? -13.385 -7.224 -14.034 1.00 89.69 89 LEU A O 1
ATOM 676 N N . ILE A 1 90 ? -12.044 -5.574 -14.780 1.00 88.31 90 ILE A N 1
ATOM 677 C CA . ILE A 1 90 ? -12.369 -4.646 -13.687 1.00 88.31 90 ILE A CA 1
ATOM 678 C C . ILE A 1 90 ? -13.870 -4.340 -13.689 1.00 88.31 90 ILE A C 1
ATOM 680 O O . ILE A 1 90 ? -14.510 -4.467 -12.653 1.00 88.31 90 ILE A O 1
ATOM 684 N N . ALA A 1 91 ? -14.458 -4.041 -14.854 1.00 88.38 91 ALA A N 1
ATOM 685 C CA . ALA A 1 91 ? -15.896 -3.801 -14.964 1.00 88.38 91 ALA A CA 1
ATOM 686 C C . ALA A 1 91 ? -16.727 -4.999 -14.469 1.00 88.38 91 ALA A C 1
ATOM 688 O O . ALA A 1 91 ? -17.694 -4.815 -13.732 1.00 88.38 91 ALA A O 1
ATOM 689 N N . GLY A 1 92 ? -16.335 -6.226 -14.824 1.00 93.38 92 GLY A N 1
ATOM 690 C CA . GLY A 1 92 ? -16.978 -7.446 -14.337 1.00 93.38 92 GLY A CA 1
ATOM 691 C C . GLY A 1 92 ? -16.858 -7.611 -12.821 1.00 93.38 92 GLY A C 1
ATOM 692 O O . GLY A 1 92 ? -17.859 -7.868 -12.156 1.00 93.38 92 GLY A O 1
ATOM 693 N N . MET A 1 93 ? -15.662 -7.410 -12.262 1.00 89.38 93 MET A N 1
ATOM 694 C CA . MET A 1 93 ? -15.430 -7.489 -10.816 1.00 89.38 93 MET A CA 1
ATOM 695 C C . MET A 1 93 ? -16.243 -6.443 -10.044 1.00 89.38 93 MET A C 1
ATOM 697 O O . MET A 1 93 ? -16.835 -6.781 -9.023 1.00 89.38 93 MET A O 1
ATOM 701 N N . THR A 1 94 ? -16.349 -5.211 -10.550 1.00 88.75 94 THR A N 1
ATOM 702 C CA . THR A 1 94 ? -17.170 -4.153 -9.939 1.00 88.75 94 THR A CA 1
ATOM 703 C C . THR A 1 94 ? -18.659 -4.493 -9.959 1.00 88.75 94 THR A C 1
ATOM 705 O O . THR A 1 94 ? -19.357 -4.237 -8.983 1.00 88.75 94 THR A O 1
ATOM 708 N N . VAL A 1 95 ? -19.165 -5.097 -11.041 1.00 93.44 95 VAL A N 1
ATOM 709 C CA . VAL A 1 95 ? -20.566 -5.549 -11.092 1.00 93.44 95 VAL A CA 1
ATOM 710 C C . VAL A 1 95 ? -20.814 -6.652 -10.064 1.00 93.44 95 VAL A C 1
ATOM 712 O O . VAL A 1 95 ? -21.826 -6.610 -9.371 1.00 93.44 95 VAL A O 1
ATOM 715 N N . VAL A 1 96 ? -19.893 -7.610 -9.928 1.00 93.31 96 VAL A N 1
ATOM 716 C CA . VAL A 1 96 ? -20.009 -8.673 -8.918 1.00 93.31 96 VAL A CA 1
ATOM 717 C C . VAL A 1 96 ? -19.974 -8.098 -7.500 1.00 93.31 96 VAL A C 1
ATOM 719 O O . VAL A 1 96 ? -20.830 -8.467 -6.701 1.00 93.31 96 VAL A O 1
ATOM 722 N N . ASP A 1 97 ? -19.054 -7.178 -7.194 1.00 87.50 97 ASP A N 1
ATOM 723 C CA . ASP A 1 97 ? -19.003 -6.486 -5.895 1.00 87.50 97 ASP A CA 1
ATOM 724 C C . ASP A 1 97 ? -20.309 -5.727 -5.612 1.00 87.50 97 ASP A C 1
ATOM 726 O O . ASP A 1 97 ? -20.909 -5.893 -4.551 1.00 87.50 97 ASP A O 1
ATOM 730 N N . GLY A 1 98 ? -20.816 -4.973 -6.592 1.00 87.06 98 GLY A N 1
ATOM 731 C CA . GLY A 1 98 ? -22.086 -4.258 -6.476 1.00 87.06 98 GLY A CA 1
ATOM 732 C C . GLY A 1 98 ? -23.271 -5.189 -6.212 1.00 87.06 98 GLY A C 1
ATOM 733 O O . GLY A 1 98 ? -24.069 -4.930 -5.314 1.00 87.06 98 GLY A O 1
ATOM 734 N N . VAL A 1 99 ? -23.372 -6.307 -6.937 1.00 91.81 99 VAL A N 1
ATOM 735 C CA . VAL A 1 99 ? -24.418 -7.318 -6.706 1.00 91.81 99 VAL A CA 1
ATOM 736 C C . VAL A 1 99 ? -24.266 -7.954 -5.328 1.00 91.81 99 VAL A C 1
ATOM 738 O O . VAL A 1 99 ? -25.256 -8.098 -4.619 1.00 91.81 99 VAL A O 1
ATOM 741 N N . LEU A 1 100 ? -23.046 -8.296 -4.912 1.00 87.06 100 LEU A N 1
ATOM 742 C CA . LEU A 1 100 ? -22.803 -8.883 -3.598 1.00 87.06 100 LEU A CA 1
ATOM 743 C C . LEU A 1 100 ? -23.234 -7.929 -2.478 1.00 87.06 100 LEU A C 1
ATOM 745 O O . LEU A 1 100 ? -23.912 -8.357 -1.548 1.00 87.06 100 LEU A O 1
ATOM 749 N N . ARG A 1 101 ? -22.934 -6.631 -2.598 1.00 83.88 101 ARG A N 1
ATOM 750 C CA . ARG A 1 101 ? -23.391 -5.602 -1.650 1.00 83.88 101 ARG A CA 1
ATOM 751 C C . ARG A 1 101 ? -24.909 -5.438 -1.628 1.00 83.88 101 ARG A C 1
ATOM 753 O O . ARG A 1 101 ? -25.457 -5.161 -0.569 1.00 83.88 101 ARG A O 1
ATOM 760 N N . LEU A 1 102 ? -25.585 -5.616 -2.765 1.00 86.19 102 LEU A N 1
ATOM 761 C CA . LEU A 1 102 ? -27.051 -5.589 -2.836 1.00 86.19 102 LEU A CA 1
ATOM 762 C C . LEU A 1 102 ? -27.696 -6.838 -2.217 1.00 86.19 102 LEU A C 1
ATOM 764 O O . LEU A 1 102 ? -28.804 -6.755 -1.695 1.00 86.19 102 LEU A O 1
ATOM 768 N N . LEU A 1 103 ? -27.026 -7.991 -2.294 1.00 86.81 103 LEU A N 1
ATOM 769 C CA . LEU A 1 103 ? -27.514 -9.260 -1.746 1.00 86.81 103 LEU A CA 1
ATOM 770 C C . LEU A 1 103 ? -27.215 -9.423 -0.251 1.00 86.81 103 LEU A C 1
ATOM 772 O O . LEU A 1 103 ? -27.931 -10.152 0.436 1.00 86.81 103 LEU A O 1
ATOM 776 N N . LEU A 1 104 ? -26.162 -8.780 0.255 1.00 80.88 104 LEU A N 1
ATOM 777 C CA . LEU A 1 104 ? -25.821 -8.800 1.672 1.00 80.88 104 LEU A CA 1
ATOM 778 C C . LEU A 1 104 ? -26.827 -7.942 2.459 1.00 80.88 104 LEU A C 1
ATOM 780 O O . LEU A 1 104 ? -26.951 -6.747 2.188 1.00 80.88 104 LEU A O 1
ATOM 784 N N . PRO A 1 105 ? -27.541 -8.512 3.450 1.00 66.06 105 PRO A N 1
ATOM 785 C CA . PRO A 1 105 ? -28.468 -7.744 4.267 1.00 66.06 105 PRO A CA 1
ATOM 786 C C . PRO A 1 105 ? -27.708 -6.637 4.998 1.00 66.06 105 PRO A C 1
ATOM 788 O O . PRO A 1 105 ? -26.793 -6.914 5.779 1.00 66.06 105 PRO A O 1
ATOM 791 N N . ARG A 1 106 ? -28.098 -5.376 4.772 1.00 64.19 106 ARG A N 1
ATOM 792 C CA . ARG A 1 106 ? -27.638 -4.267 5.609 1.00 64.19 106 ARG A CA 1
ATOM 793 C C . ARG A 1 106 ? -28.101 -4.579 7.026 1.00 64.19 106 ARG A C 1
ATOM 795 O O . ARG A 1 106 ? -29.291 -4.772 7.261 1.00 64.19 106 ARG A O 1
ATOM 802 N N . LYS A 1 107 ? -27.172 -4.638 7.975 1.00 57.81 107 LYS A N 1
ATOM 803 C CA . LYS A 1 107 ? -27.496 -4.755 9.398 1.00 57.81 107 LYS A CA 1
ATOM 804 C C . LYS A 1 107 ? -28.012 -3.392 9.886 1.00 57.81 107 LYS A C 1
ATOM 806 O O . LYS A 1 107 ? -27.359 -2.729 10.676 1.00 57.81 107 LYS A O 1
ATOM 811 N N . SER A 1 108 ? -29.136 -2.923 9.344 1.00 60.12 108 SER A N 1
ATOM 812 C CA . SER A 1 108 ? -29.851 -1.751 9.848 1.00 60.12 108 SER A CA 1
ATOM 813 C C . SER A 1 108 ? -30.975 -2.230 10.757 1.00 60.12 108 SER A C 1
ATOM 815 O O . SER A 1 108 ? -31.754 -3.065 10.311 1.00 60.12 108 SER A O 1
ATOM 817 N N . GLU A 1 109 ? -31.014 -1.696 11.986 1.00 54.66 109 GLU A N 1
ATOM 818 C CA . GLU A 1 109 ? -32.190 -1.510 12.876 1.00 54.66 109 GLU A CA 1
ATOM 819 C C . GLU A 1 109 ? -32.008 -1.862 14.372 1.00 54.66 109 GLU A C 1
ATOM 821 O O . GLU A 1 109 ? -32.980 -1.770 15.112 1.00 54.66 109 GLU A O 1
ATOM 826 N N . LEU A 1 110 ? -30.816 -2.193 14.895 1.00 52.06 110 LEU A N 1
ATOM 827 C CA . LEU A 1 110 ? -30.699 -2.571 16.329 1.00 52.06 110 LEU A CA 1
ATOM 828 C C . LEU A 1 110 ? -29.611 -1.889 17.171 1.00 52.06 110 LEU A C 1
ATOM 830 O O . LEU A 1 110 ? -29.500 -2.199 18.355 1.00 52.06 110 LEU A O 1
ATOM 834 N N . ALA A 1 111 ? -28.866 -0.928 16.628 1.00 48.47 111 ALA A N 1
ATOM 835 C CA . ALA A 1 111 ? -28.191 0.067 17.458 1.00 48.47 111 ALA A CA 1
ATOM 836 C C . ALA A 1 111 ? -29.022 1.344 17.357 1.00 48.47 111 ALA A C 1
ATOM 838 O O . ALA A 1 111 ? -29.348 1.775 16.252 1.00 48.47 111 ALA A O 1
ATOM 839 N N . ALA A 1 112 ? -29.462 1.844 18.506 1.00 46.56 112 ALA A N 1
ATOM 840 C CA . ALA A 1 112 ? -30.322 3.002 18.640 1.00 46.56 112 ALA A CA 1
ATOM 841 C C . ALA A 1 112 ? -29.846 4.162 17.759 1.00 46.56 112 ALA A C 1
ATOM 843 O O . ALA A 1 112 ? -28.650 4.344 17.547 1.00 46.56 112 ALA A O 1
ATOM 844 N N . VAL A 1 113 ? -30.809 4.947 17.285 1.00 51.25 113 VAL A N 1
ATOM 845 C CA . VAL A 1 113 ? -30.583 6.326 16.861 1.00 51.25 113 VAL A CA 1
ATOM 846 C C . VAL A 1 113 ? -29.974 7.053 18.067 1.00 51.25 113 VAL A C 1
ATOM 848 O O . VAL A 1 113 ? -30.698 7.569 18.913 1.00 51.25 113 VAL A O 1
ATOM 851 N N . GLU A 1 114 ? -28.653 6.978 18.223 1.00 55.69 114 GLU A N 1
ATOM 852 C CA . GLU A 1 114 ? -27.902 7.956 18.996 1.00 55.69 114 GLU A CA 1
ATOM 853 C C . GLU A 1 114 ? -28.075 9.271 18.237 1.00 55.69 114 GLU A C 1
ATOM 855 O O . GLU A 1 114 ? -27.930 9.304 17.013 1.00 55.69 114 GLU A O 1
ATOM 860 N N . GLU A 1 115 ? -28.526 10.310 18.939 1.00 52.22 115 GLU A N 1
ATOM 861 C CA . GLU A 1 115 ? -28.747 11.631 18.358 1.00 52.22 115 GLU A CA 1
ATOM 862 C C . GLU A 1 115 ? -27.501 12.043 17.561 1.00 52.22 115 GLU A C 1
ATOM 864 O O . GLU A 1 115 ? -26.397 12.068 18.106 1.00 52.22 115 GLU A O 1
ATOM 869 N N . GLU A 1 116 ? -27.671 12.335 16.265 1.00 56.03 116 GLU A N 1
ATOM 870 C CA . GLU A 1 116 ? -26.651 13.021 15.472 1.00 56.03 116 GLU A CA 1
ATOM 871 C C . GLU A 1 116 ? -26.390 14.372 16.149 1.00 56.03 116 GLU A C 1
ATOM 873 O O . GLU A 1 116 ? -27.120 15.342 15.944 1.00 56.03 116 GLU A O 1
ATOM 878 N N . GLU A 1 117 ? -25.371 14.445 17.003 1.00 60.47 117 GLU A N 1
ATOM 8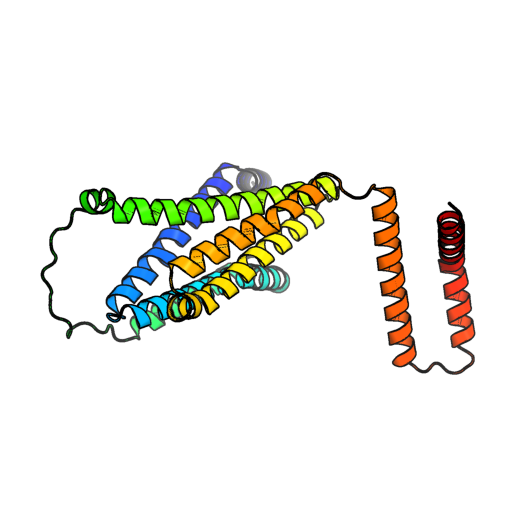79 C CA . GLU A 1 117 ? -24.813 15.729 17.397 1.00 60.47 117 GLU A CA 1
ATOM 880 C C . GLU A 1 117 ? -24.318 16.409 16.114 1.00 60.47 117 GLU A C 1
ATOM 882 O O . GLU A 1 117 ? -23.501 15.855 15.373 1.00 60.47 117 GLU A O 1
ATOM 887 N N . ASP A 1 118 ? -24.865 17.593 15.825 1.00 52.22 118 ASP A N 1
ATOM 888 C CA . ASP A 1 118 ? -24.552 18.407 14.648 1.00 52.22 118 ASP A CA 1
ATOM 889 C C . ASP A 1 118 ? -23.112 18.939 14.756 1.00 52.22 118 ASP A C 1
ATOM 891 O O . ASP A 1 118 ? -22.831 20.079 15.141 1.00 52.22 118 ASP A O 1
ATOM 895 N N . TYR A 1 119 ? -22.157 18.053 14.498 1.00 64.81 119 TYR A N 1
ATOM 896 C CA . TYR A 1 119 ? -20.742 18.356 14.485 1.00 64.81 119 TYR A CA 1
ATOM 897 C C . TYR A 1 119 ? -20.380 18.966 13.133 1.00 64.81 119 TYR A C 1
ATOM 899 O O . TYR A 1 119 ? -20.213 18.279 12.126 1.00 64.81 119 TYR A O 1
ATOM 907 N N . SER A 1 120 ? -20.190 20.286 13.109 1.00 83.06 120 SER A N 1
ATOM 908 C CA . SER A 1 120 ? -19.623 20.955 11.937 1.00 83.06 120 SER A CA 1
ATOM 909 C C . SER A 1 120 ? -18.235 20.383 11.618 1.00 83.06 120 SER A C 1
ATOM 911 O O . SER A 1 120 ? -17.324 20.443 12.447 1.00 83.06 120 SER A O 1
ATOM 913 N N . ILE A 1 121 ? -18.048 19.878 10.392 1.00 82.38 121 ILE A N 1
ATOM 914 C CA . ILE A 1 121 ? -16.779 19.307 9.896 1.00 82.38 121 ILE A CA 1
ATOM 915 C C . ILE A 1 121 ? -15.609 20.275 10.114 1.00 82.38 121 ILE A C 1
ATOM 917 O O . ILE A 1 121 ? -14.493 19.858 10.412 1.00 82.38 121 ILE A O 1
ATOM 921 N N . LEU A 1 122 ? -15.855 21.583 9.999 1.00 81.50 122 LEU A N 1
ATOM 922 C CA . LEU A 1 122 ? -14.827 22.597 10.224 1.00 81.50 122 LEU A CA 1
ATOM 923 C C . LEU A 1 122 ? -14.354 22.629 11.681 1.00 81.50 122 LEU A C 1
ATOM 925 O O . LEU A 1 122 ? -13.160 22.788 11.914 1.00 81.50 122 LEU A O 1
ATOM 929 N N . ASN A 1 123 ? -15.258 22.424 12.641 1.00 83.31 123 ASN A N 1
ATOM 930 C CA . ASN A 1 123 ? -14.910 22.356 14.060 1.00 83.31 123 ASN A CA 1
ATOM 931 C C . ASN A 1 123 ? -14.148 21.062 14.373 1.00 83.31 123 ASN A C 1
ATOM 933 O O . ASN A 1 123 ? -13.186 21.090 15.132 1.00 83.31 123 ASN A O 1
ATOM 937 N N . PHE A 1 124 ? -14.518 19.952 13.728 1.00 84.31 124 PHE A N 1
ATOM 938 C CA . PHE A 1 124 ? -13.780 18.689 13.819 1.00 84.31 124 PHE A CA 1
ATOM 939 C C . PHE A 1 124 ? -12.353 18.809 13.260 1.00 84.31 124 PHE A C 1
ATOM 941 O O . PHE A 1 124 ? -11.396 18.358 13.883 1.00 84.31 124 PHE A O 1
ATOM 948 N N . LEU A 1 125 ? -12.177 19.470 12.111 1.00 84.12 125 LEU A N 1
ATOM 949 C CA . LEU A 1 125 ? -10.854 19.704 11.520 1.00 84.12 125 LEU A CA 1
ATOM 950 C C . LEU A 1 125 ? -9.989 20.680 12.330 1.00 84.12 125 LEU A C 1
ATOM 952 O O . LEU A 1 125 ? -8.770 20.676 12.173 1.00 84.12 125 LEU A O 1
ATOM 956 N N . GLN A 1 126 ? -10.602 21.518 13.167 1.00 87.38 126 GLN A N 1
ATOM 957 C CA . GLN A 1 126 ? -9.906 22.423 14.083 1.00 87.38 126 GLN A CA 1
ATOM 958 C C . GLN A 1 126 ? -9.538 21.762 15.417 1.00 87.38 126 GLN A C 1
ATOM 960 O O . GLN A 1 126 ? -8.808 22.369 16.204 1.00 87.38 126 GLN A O 1
ATOM 965 N N . ASP A 1 127 ? -9.997 20.534 15.677 1.00 90.31 127 ASP A N 1
ATOM 966 C CA . ASP A 1 127 ? -9.619 19.799 16.878 1.00 90.31 127 ASP A CA 1
ATOM 967 C C . ASP A 1 127 ? -8.096 19.528 16.870 1.00 90.31 127 ASP A C 1
ATOM 969 O O . ASP A 1 127 ? -7.561 18.940 15.916 1.00 90.31 127 ASP A O 1
ATOM 973 N N . PRO A 1 128 ? -7.359 19.936 17.923 1.00 88.50 128 PRO A N 1
ATOM 974 C CA . PRO A 1 128 ? -5.914 19.749 17.996 1.00 88.50 128 PRO A CA 1
ATOM 975 C C . PRO A 1 128 ? -5.488 18.277 17.921 1.00 88.50 128 PRO A C 1
ATOM 977 O O . PRO A 1 128 ? -4.416 17.987 17.385 1.00 88.50 128 PRO A O 1
ATOM 980 N N . TYR A 1 129 ? -6.297 17.331 18.407 1.00 86.94 129 TYR A N 1
ATOM 981 C CA . TYR A 1 129 ? -5.998 15.901 18.314 1.00 86.94 129 TYR A CA 1
ATOM 982 C C . TYR A 1 129 ? -6.134 15.390 16.875 1.00 86.94 129 TYR A C 1
ATOM 984 O O . TYR A 1 129 ? -5.281 14.625 16.408 1.00 86.94 129 TYR A O 1
ATOM 992 N N . VAL A 1 130 ? -7.144 15.859 16.137 1.00 87.31 130 VAL A N 1
ATOM 993 C CA . VAL A 1 130 ? -7.345 15.521 14.718 1.00 87.31 130 VAL A CA 1
ATOM 994 C C . VAL A 1 130 ? -6.216 16.099 13.867 1.00 87.31 130 VAL A C 1
ATOM 996 O O . VAL A 1 130 ? -5.595 15.373 13.093 1.00 87.31 130 VAL A O 1
ATOM 999 N N . MET A 1 131 ? -5.857 17.371 14.060 1.00 86.88 131 MET A N 1
ATOM 1000 C CA . MET A 1 131 ? -4.726 17.973 13.344 1.00 86.88 131 MET A CA 1
ATOM 1001 C C . MET A 1 131 ? -3.398 17.277 13.655 1.00 86.88 131 MET A C 1
ATOM 1003 O O . MET A 1 131 ? -2.592 17.053 12.749 1.00 86.88 131 MET A O 1
ATOM 1007 N N . THR A 1 132 ? -3.160 16.916 14.919 1.00 86.25 132 THR A N 1
ATOM 1008 C CA . THR A 1 132 ? -1.913 16.252 15.322 1.00 86.25 132 THR A CA 1
ATOM 1009 C C . THR A 1 132 ? -1.801 14.863 14.699 1.00 86.25 132 THR A C 1
ATOM 1011 O O . THR A 1 132 ? -0.751 14.512 14.161 1.00 86.25 132 THR A O 1
ATOM 1014 N N . THR A 1 133 ? -2.880 14.077 14.719 1.00 84.94 133 THR A N 1
ATOM 1015 C CA . THR A 1 133 ? -2.902 12.741 14.103 1.00 84.94 133 THR A CA 1
ATOM 1016 C C . THR A 1 133 ? -2.799 12.813 12.580 1.00 84.94 133 THR A C 1
ATOM 1018 O O . THR A 1 133 ? -2.005 12.076 11.995 1.00 84.94 133 THR A O 1
ATOM 1021 N N . ALA A 1 134 ? -3.502 13.751 11.939 1.00 85.19 134 ALA A N 1
ATOM 1022 C CA . ALA A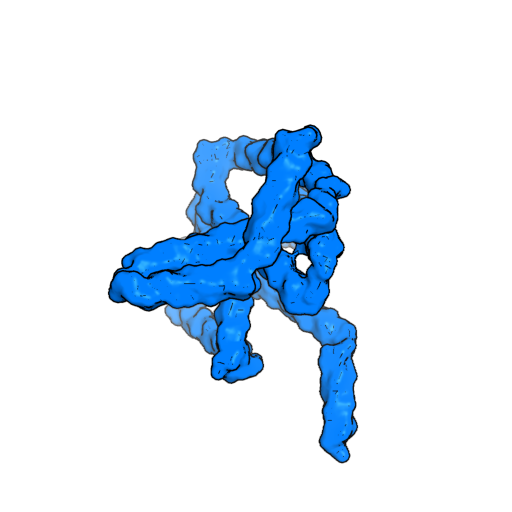 1 134 ? -3.402 13.988 10.501 1.00 85.19 134 ALA A CA 1
ATOM 1023 C C . ALA A 1 134 ? -1.979 14.395 10.086 1.00 85.19 134 ALA A C 1
ATOM 1025 O O . ALA A 1 134 ? -1.426 13.837 9.139 1.00 85.19 134 ALA A O 1
ATOM 1026 N N . GLY A 1 135 ? -1.347 15.314 10.822 1.00 83.69 135 GLY A N 1
ATOM 1027 C CA . GLY A 1 135 ? 0.038 15.717 10.579 1.00 83.69 135 GLY A CA 1
ATOM 1028 C C . GLY A 1 135 ? 1.023 14.556 10.745 1.00 83.69 135 GLY A C 1
ATOM 1029 O O . GLY A 1 135 ? 1.891 14.350 9.892 1.00 83.69 135 GLY A O 1
ATOM 1030 N N . LEU A 1 136 ? 0.854 13.754 11.801 1.00 83.31 136 LEU A N 1
ATOM 1031 C CA . LEU A 1 136 ? 1.697 12.589 12.073 1.00 83.31 136 LEU A CA 1
ATOM 1032 C C . LEU A 1 136 ? 1.522 11.471 11.035 1.00 83.31 136 LEU A C 1
ATOM 1034 O O . LEU A 1 136 ? 2.466 10.725 10.804 1.00 83.31 136 LEU A O 1
ATOM 1038 N N . ALA A 1 137 ? 0.358 11.360 10.391 1.00 82.94 137 ALA A N 1
ATOM 1039 C CA . ALA A 1 137 ? 0.123 10.414 9.301 1.00 82.94 137 ALA A CA 1
ATOM 1040 C C . ALA A 1 137 ? 0.639 10.934 7.946 1.00 82.94 137 ALA A C 1
ATOM 1042 O O . ALA A 1 137 ? 1.218 10.177 7.159 1.00 82.94 137 ALA A O 1
ATOM 1043 N N . LEU A 1 138 ? 0.460 12.230 7.675 1.00 84.19 138 LEU A N 1
ATOM 1044 C CA . LEU A 1 138 ? 0.820 12.855 6.403 1.00 84.19 138 LEU A CA 1
ATOM 1045 C C . LEU A 1 138 ? 2.333 12.847 6.171 1.00 84.19 138 LEU A C 1
ATOM 1047 O O . LEU A 1 138 ? 2.786 12.489 5.084 1.00 84.19 138 LEU A O 1
ATOM 1051 N N . VAL A 1 139 ? 3.117 13.235 7.180 1.00 80.19 139 VAL A N 1
ATOM 1052 C CA . VAL A 1 139 ? 4.566 13.427 7.024 1.00 80.19 139 VAL A CA 1
ATOM 1053 C C . VAL A 1 139 ? 5.295 12.119 6.671 1.00 80.19 139 VAL A C 1
ATOM 1055 O O . VAL A 1 139 ? 5.995 12.111 5.657 1.00 80.19 139 VAL A O 1
ATOM 1058 N N . PRO A 1 140 ? 5.131 10.999 7.405 1.00 78.50 140 PRO A N 1
ATOM 1059 C CA . PRO A 1 140 ? 5.788 9.737 7.061 1.00 78.50 140 PRO A CA 1
ATOM 1060 C C . PRO A 1 140 ? 5.355 9.198 5.698 1.00 78.50 140 PRO A C 1
ATOM 1062 O O . PRO A 1 140 ? 6.195 8.720 4.938 1.00 78.50 140 PRO A O 1
ATOM 1065 N N . SER A 1 141 ? 4.068 9.328 5.364 1.00 80.44 141 SER A N 1
ATOM 1066 C CA . SER A 1 141 ? 3.527 8.885 4.077 1.00 80.44 141 SER A CA 1
ATOM 1067 C C . SER A 1 141 ? 4.154 9.667 2.922 1.00 80.44 141 SER A C 1
ATOM 1069 O O . SER A 1 141 ? 4.703 9.076 1.993 1.00 80.44 141 SER A O 1
ATOM 1071 N N . ALA A 1 142 ? 4.156 11.001 3.007 1.00 79.50 142 ALA A N 1
ATOM 1072 C CA . ALA A 1 142 ? 4.754 11.863 1.992 1.00 79.50 142 ALA A CA 1
ATOM 1073 C C . ALA A 1 142 ? 6.255 11.586 1.821 1.00 79.50 142 ALA A C 1
ATOM 1075 O O . ALA A 1 142 ? 6.737 11.458 0.696 1.00 79.50 142 ALA A O 1
ATOM 1076 N N . VAL A 1 143 ? 6.990 11.443 2.927 1.00 79.06 143 VAL A N 1
ATOM 1077 C CA . VAL A 1 143 ? 8.424 11.128 2.899 1.00 79.06 143 VAL A CA 1
ATOM 1078 C C . VAL A 1 143 ? 8.676 9.768 2.242 1.00 79.06 143 VAL A C 1
ATOM 1080 O O . VAL A 1 143 ? 9.546 9.678 1.377 1.00 79.06 143 VAL A O 1
ATOM 1083 N N . GLY A 1 144 ? 7.902 8.734 2.585 1.00 75.88 144 GLY A N 1
ATOM 1084 C CA . GLY A 1 144 ? 8.025 7.399 1.995 1.00 75.88 144 GLY A CA 1
ATOM 1085 C C . GLY A 1 144 ? 7.838 7.399 0.475 1.00 75.88 144 GLY A C 1
ATOM 1086 O O . GLY A 1 144 ? 8.707 6.910 -0.251 1.00 75.88 144 GLY A O 1
ATOM 1087 N N . TYR A 1 145 ? 6.760 8.022 -0.016 1.00 79.06 145 TYR A N 1
ATOM 1088 C CA . TYR A 1 145 ? 6.484 8.112 -1.455 1.00 79.06 145 TYR A CA 1
ATOM 1089 C C . TYR A 1 145 ? 7.541 8.930 -2.209 1.00 79.06 145 TYR A C 1
ATOM 1091 O O . TYR A 1 145 ? 7.995 8.523 -3.282 1.00 79.06 145 TYR A O 1
ATOM 1099 N N . VAL A 1 146 ? 7.984 10.059 -1.642 1.00 79.81 146 VAL A N 1
ATOM 1100 C CA . VAL A 1 146 ? 9.039 10.888 -2.244 1.00 79.81 146 VAL A CA 1
ATOM 1101 C C . VAL A 1 146 ? 10.349 10.104 -2.328 1.00 79.81 146 VAL A C 1
ATOM 1103 O O . VAL A 1 146 ? 10.950 10.031 -3.400 1.00 79.81 146 VAL A O 1
ATOM 1106 N N . ILE A 1 147 ? 10.786 9.467 -1.238 1.00 75.06 147 ILE A N 1
ATOM 1107 C CA . ILE A 1 147 ? 12.024 8.677 -1.235 1.00 75.06 147 ILE A CA 1
ATOM 1108 C C . ILE A 1 147 ? 11.952 7.556 -2.276 1.00 75.06 147 ILE A C 1
ATOM 1110 O O . ILE A 1 147 ? 12.895 7.408 -3.053 1.00 75.06 147 ILE A O 1
ATOM 1114 N N . GLY A 1 148 ? 10.841 6.815 -2.350 1.00 71.75 148 GLY A N 1
ATOM 1115 C CA . GLY A 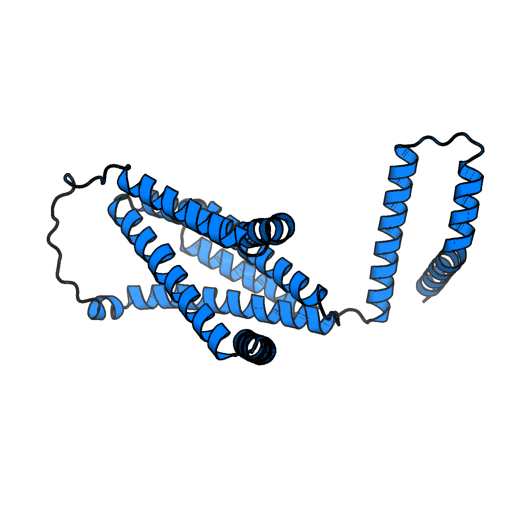1 148 ? 10.657 5.739 -3.328 1.00 71.75 148 GLY A CA 1
ATOM 1116 C C . GLY A 1 148 ? 10.816 6.215 -4.777 1.00 71.75 148 GLY A C 1
ATOM 1117 O O . GLY A 1 148 ? 11.572 5.622 -5.556 1.00 71.75 148 GLY A O 1
ATOM 1118 N N . ALA A 1 149 ? 10.187 7.338 -5.132 1.00 75.25 149 ALA A N 1
ATOM 1119 C CA . ALA A 1 149 ? 10.268 7.905 -6.478 1.00 75.25 149 ALA A CA 1
ATOM 1120 C C . ALA A 1 149 ? 11.688 8.391 -6.838 1.00 75.25 149 ALA A C 1
ATOM 1122 O O . ALA A 1 149 ? 12.205 8.109 -7.928 1.00 75.25 149 ALA A O 1
ATOM 1123 N N . PHE A 1 150 ? 12.353 9.098 -5.919 1.00 79.56 150 PHE A N 1
ATOM 1124 C CA . PHE A 1 150 ? 13.693 9.643 -6.154 1.00 79.56 150 PHE A CA 1
ATOM 1125 C C . PHE A 1 150 ? 14.780 8.565 -6.153 1.00 79.56 150 PHE A C 1
ATOM 1127 O O . PHE A 1 150 ? 15.682 8.610 -6.992 1.00 79.56 150 PHE A O 1
ATOM 1134 N N . LEU A 1 151 ? 14.691 7.578 -5.259 1.00 71.81 151 LEU A N 1
ATOM 1135 C CA . LEU A 1 151 ? 15.658 6.486 -5.177 1.00 71.81 151 LEU A CA 1
ATOM 1136 C C . LEU A 1 151 ? 15.651 5.643 -6.457 1.00 71.81 151 LEU A C 1
ATOM 1138 O O . LEU A 1 151 ? 16.713 5.355 -7.010 1.00 71.81 151 LEU A O 1
ATOM 1142 N N . SER A 1 152 ? 14.460 5.330 -6.974 1.00 76.00 152 SER A N 1
ATOM 1143 C CA . SER A 1 152 ? 14.285 4.612 -8.244 1.00 76.00 152 SER A CA 1
ATOM 1144 C C . SER A 1 152 ? 14.903 5.386 -9.408 1.00 76.00 152 SER A C 1
ATOM 1146 O O . SER A 1 152 ? 15.677 4.838 -10.192 1.00 76.00 152 SER A O 1
ATOM 1148 N N . SER A 1 153 ? 14.637 6.694 -9.472 1.00 77.12 153 SER A N 1
ATOM 1149 C CA . SER A 1 153 ? 15.204 7.582 -10.492 1.00 77.12 153 SER A CA 1
ATOM 1150 C C . SER A 1 153 ? 16.735 7.627 -10.430 1.00 77.12 153 SER A C 1
ATOM 1152 O O . SER A 1 153 ? 17.406 7.498 -11.457 1.00 77.12 153 SER A O 1
ATOM 1154 N N . LYS A 1 154 ? 17.304 7.763 -9.223 1.00 76.44 154 LYS A N 1
ATOM 1155 C CA . LYS A 1 154 ? 18.755 7.850 -9.018 1.00 76.44 154 LYS A CA 1
ATOM 1156 C C . LYS A 1 154 ? 19.463 6.536 -9.337 1.00 76.44 154 LYS A C 1
ATOM 1158 O O . LYS A 1 154 ? 20.526 6.555 -9.955 1.00 76.44 154 LYS A O 1
ATOM 1163 N N . LEU A 1 155 ? 18.866 5.401 -8.970 1.00 71.75 155 LEU A N 1
ATOM 1164 C CA . LEU A 1 155 ? 19.383 4.075 -9.305 1.00 71.75 155 LEU A CA 1
ATOM 1165 C C . LEU A 1 155 ? 19.515 3.902 -10.821 1.00 71.75 155 LEU A C 1
ATOM 1167 O O . LEU A 1 155 ? 20.548 3.436 -11.304 1.00 71.75 155 LEU A O 1
ATOM 1171 N N . VAL A 1 156 ? 18.493 4.316 -11.572 1.00 74.19 156 VAL A N 1
ATOM 1172 C CA . VAL A 1 156 ? 18.495 4.231 -13.035 1.00 74.19 156 VAL A CA 1
ATOM 1173 C C . VAL A 1 156 ? 19.563 5.139 -13.651 1.00 74.19 156 VAL A C 1
ATOM 1175 O O . VAL A 1 156 ? 20.301 4.692 -14.532 1.00 74.19 156 VAL A O 1
ATOM 1178 N N . GLU A 1 157 ? 19.703 6.371 -13.152 1.00 74.06 157 GLU A N 1
ATOM 1179 C CA . GLU A 1 157 ? 20.757 7.306 -13.571 1.00 74.06 157 GLU A CA 1
ATOM 1180 C C . GLU A 1 157 ? 22.156 6.707 -13.348 1.00 74.06 157 GLU A C 1
ATOM 1182 O O . GLU A 1 157 ? 22.979 6.668 -14.263 1.00 74.06 157 GLU A O 1
ATOM 1187 N N . MET A 1 158 ? 22.411 6.162 -12.154 1.00 69.50 158 MET A N 1
ATOM 1188 C CA . MET A 1 158 ? 23.691 5.538 -11.796 1.00 69.50 158 MET A CA 1
ATOM 1189 C C . MET A 1 158 ? 23.975 4.266 -12.599 1.00 69.50 158 MET A C 1
ATOM 1191 O O . MET A 1 158 ? 25.132 3.933 -12.860 1.00 69.50 158 MET A O 1
ATOM 1195 N N . ALA A 1 159 ? 22.934 3.527 -12.979 1.00 71.06 159 ALA A N 1
ATOM 1196 C CA . ALA A 1 159 ? 23.067 2.313 -13.767 1.00 71.06 159 ALA A CA 1
ATOM 1197 C C . ALA A 1 159 ? 23.175 2.564 -15.278 1.00 71.06 159 ALA A C 1
ATOM 1199 O O . ALA A 1 159 ? 23.521 1.638 -16.011 1.00 71.06 159 ALA A O 1
ATOM 1200 N N . GLY A 1 160 ? 22.908 3.787 -15.748 1.00 73.00 160 GLY A N 1
ATOM 1201 C CA . GLY A 1 160 ? 22.887 4.112 -17.173 1.00 73.00 160 GLY A CA 1
ATOM 1202 C C . GLY A 1 160 ? 21.806 3.342 -17.938 1.00 73.00 160 GLY A C 1
ATOM 1203 O O . GLY A 1 160 ? 21.965 3.068 -19.128 1.00 73.00 160 GLY A O 1
ATOM 1204 N N . TRP A 1 161 ? 20.721 2.941 -17.272 1.00 74.88 161 TRP A N 1
ATOM 1205 C CA . TRP A 1 161 ? 19.657 2.158 -17.898 1.00 74.88 161 TRP A CA 1
ATOM 1206 C C . TRP A 1 161 ? 18.714 3.052 -18.707 1.00 74.88 161 TRP A C 1
ATOM 1208 O O . TRP A 1 161 ? 18.208 4.053 -18.213 1.00 74.88 161 TRP A O 1
ATOM 1218 N N . HIS A 1 162 ? 18.462 2.664 -19.958 1.00 72.38 162 HIS A N 1
ATOM 1219 C CA . HIS A 1 162 ? 17.583 3.377 -20.887 1.00 72.38 162 HIS A CA 1
ATOM 1220 C C . HIS A 1 162 ? 16.541 2.408 -21.465 1.00 72.38 162 HIS A C 1
ATOM 1222 O O . HIS A 1 162 ? 16.743 1.189 -21.481 1.00 72.38 162 HIS A O 1
ATOM 1228 N N . GLY A 1 163 ? 15.414 2.939 -21.942 1.00 70.31 163 GLY A N 1
ATOM 1229 C CA . GLY A 1 163 ? 14.344 2.134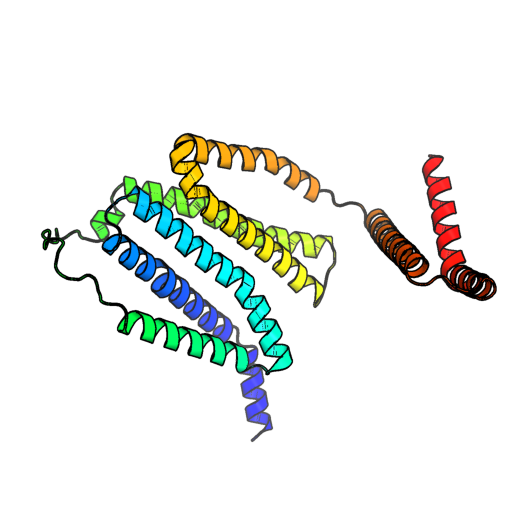 -22.538 1.00 70.31 163 GLY A CA 1
ATOM 1230 C C . GLY A 1 163 ? 13.664 1.207 -21.524 1.00 70.31 163 GLY A C 1
ATOM 1231 O O . GLY A 1 163 ? 13.350 1.621 -20.412 1.00 70.31 163 GLY A O 1
ATOM 1232 N N . SER A 1 164 ? 13.439 -0.058 -21.892 1.00 69.31 164 SER A N 1
ATOM 1233 C CA . SER A 1 164 ? 12.646 -1.009 -21.089 1.00 69.31 164 SER A CA 1
ATOM 1234 C C . SER A 1 164 ? 13.184 -1.247 -19.670 1.00 69.31 164 SER A C 1
ATOM 1236 O O . SER A 1 164 ? 12.398 -1.509 -18.766 1.00 69.31 164 SER A O 1
ATOM 1238 N N . ARG A 1 165 ? 14.502 -1.127 -19.452 1.00 68.25 165 ARG A N 1
ATOM 1239 C CA . ARG A 1 165 ? 15.130 -1.334 -18.132 1.00 68.25 165 ARG A CA 1
ATOM 1240 C C . ARG A 1 165 ? 14.779 -0.231 -17.123 1.00 68.25 165 ARG A C 1
ATOM 1242 O O . ARG A 1 165 ? 14.789 -0.491 -15.925 1.00 68.25 165 ARG A O 1
ATOM 1249 N N . TYR A 1 166 ? 14.433 0.970 -17.602 1.00 73.50 166 TYR A N 1
ATOM 1250 C CA . TYR A 1 166 ? 13.979 2.083 -16.761 1.00 73.50 166 TYR A CA 1
ATOM 1251 C C . TYR A 1 166 ? 12.678 1.712 -16.036 1.00 73.50 166 TYR A C 1
ATOM 1253 O O . TYR A 1 166 ? 12.597 1.798 -14.815 1.00 73.50 166 TYR A O 1
ATOM 1261 N N . GLY A 1 167 ? 11.681 1.227 -16.785 1.00 69.50 167 GLY A N 1
ATOM 1262 C CA . GLY A 1 167 ? 10.383 0.836 -16.227 1.00 69.50 167 GLY A CA 1
ATOM 1263 C C . GLY A 1 167 ? 10.480 -0.344 -15.258 1.00 69.50 167 GLY A C 1
ATOM 1264 O O . GLY A 1 167 ? 9.827 -0.335 -14.220 1.00 69.50 167 GLY A O 1
ATOM 1265 N N . SER A 1 168 ? 11.342 -1.326 -15.544 1.00 72.12 168 SER A N 1
ATOM 1266 C CA . SER A 1 168 ? 11.563 -2.477 -14.658 1.00 72.12 168 SER A CA 1
ATOM 1267 C C . SER A 1 168 ? 12.141 -2.078 -13.297 1.00 72.12 168 SER A C 1
ATOM 1269 O O . SER A 1 168 ? 11.729 -2.628 -12.281 1.00 72.12 168 SER A O 1
ATOM 1271 N N . ALA A 1 169 ? 13.056 -1.104 -13.253 1.00 72.62 169 ALA A N 1
ATOM 1272 C CA . ALA A 1 169 ? 13.622 -0.610 -11.996 1.00 72.62 169 ALA A CA 1
ATOM 1273 C C . ALA A 1 169 ? 12.561 0.061 -11.108 1.00 72.62 169 ALA A C 1
ATOM 1275 O O . ALA A 1 169 ? 12.512 -0.190 -9.905 1.00 72.62 169 ALA A O 1
ATOM 1276 N N . PHE A 1 170 ? 11.676 0.859 -11.714 1.00 74.25 170 PHE A N 1
ATOM 1277 C CA . PHE A 1 170 ? 10.527 1.439 -11.017 1.00 74.25 170 PHE A CA 1
ATOM 1278 C C . PHE A 1 170 ? 9.552 0.367 -10.529 1.00 74.25 170 PHE A C 1
ATOM 1280 O O . PHE A 1 170 ? 9.119 0.429 -9.385 1.00 74.25 170 PHE A O 1
ATOM 1287 N N . ALA A 1 171 ? 9.262 -0.645 -11.350 1.00 74.44 171 ALA A N 1
ATOM 1288 C CA . ALA A 1 171 ? 8.370 -1.736 -10.967 1.00 74.44 171 ALA A CA 1
ATOM 1289 C C . ALA A 1 171 ? 8.901 -2.542 -9.769 1.00 74.44 171 ALA A C 1
ATOM 1291 O O . ALA A 1 171 ? 8.129 -2.884 -8.877 1.00 74.44 171 ALA A O 1
ATOM 1292 N N . ILE A 1 172 ? 10.210 -2.818 -9.714 1.00 75.69 172 ILE A N 1
ATOM 1293 C CA . ILE A 1 172 ? 10.843 -3.508 -8.575 1.00 75.69 172 ILE A CA 1
ATOM 1294 C C . ILE A 1 172 ? 10.717 -2.673 -7.296 1.00 75.69 172 ILE A C 1
ATOM 1296 O O . ILE A 1 172 ? 10.385 -3.210 -6.241 1.00 75.69 172 ILE A O 1
ATOM 1300 N N . SER A 1 173 ? 10.968 -1.366 -7.392 1.00 72.81 173 SER A N 1
ATOM 1301 C CA . SER A 1 173 ? 10.875 -0.447 -6.255 1.00 72.81 173 SER A CA 1
ATOM 1302 C C . SER A 1 173 ? 9.445 -0.333 -5.720 1.00 72.81 173 SER A C 1
ATOM 1304 O O . SER A 1 173 ? 9.221 -0.521 -4.528 1.00 72.81 173 SER A O 1
ATOM 1306 N N . GLU A 1 174 ? 8.464 -0.136 -6.604 1.00 74.81 174 GLU A N 1
ATOM 1307 C CA . GLU A 1 174 ? 7.038 -0.135 -6.245 1.00 74.81 174 GLU A CA 1
ATOM 1308 C C . GLU A 1 174 ? 6.609 -1.462 -5.611 1.00 74.81 174 GLU A C 1
ATOM 1310 O O . GLU A 1 174 ? 6.001 -1.487 -4.546 1.00 74.81 174 GLU A O 1
ATOM 1315 N N . THR A 1 175 ? 7.032 -2.590 -6.186 1.00 76.38 175 THR A N 1
ATOM 1316 C CA . THR A 1 175 ? 6.744 -3.919 -5.625 1.00 76.38 175 THR A CA 1
ATOM 1317 C C . THR A 1 175 ? 7.286 -4.067 -4.201 1.00 76.38 175 THR A C 1
ATOM 1319 O O . THR A 1 175 ? 6.617 -4.644 -3.339 1.00 76.38 175 THR A O 1
ATOM 1322 N N . ALA A 1 176 ? 8.480 -3.531 -3.926 1.00 77.12 176 ALA A N 1
ATOM 1323 C CA . ALA A 1 176 ? 9.058 -3.535 -2.587 1.00 77.12 176 ALA A CA 1
ATOM 1324 C C . ALA A 1 176 ? 8.242 -2.671 -1.611 1.00 77.12 176 ALA A C 1
ATOM 1326 O O . ALA A 1 176 ? 7.981 -3.117 -0.493 1.00 77.12 176 ALA A O 1
ATOM 1327 N N . VAL A 1 177 ? 7.791 -1.485 -2.039 1.00 77.06 177 VAL A N 1
ATOM 1328 C CA . VAL A 1 177 ? 6.917 -0.606 -1.243 1.00 77.06 177 VAL A CA 1
ATOM 1329 C C . VAL A 1 177 ? 5.594 -1.301 -0.936 1.00 77.06 177 VAL A C 1
ATOM 1331 O O . VAL A 1 177 ? 5.227 -1.410 0.232 1.00 77.06 177 VAL A O 1
ATOM 1334 N N . CYS A 1 178 ? 4.907 -1.851 -1.939 1.00 78.31 178 CYS A N 1
ATOM 1335 C CA . CYS A 1 178 ? 3.649 -2.562 -1.721 1.00 78.31 178 CYS A CA 1
ATOM 1336 C C . CYS A 1 178 ? 3.831 -3.773 -0.795 1.00 78.31 178 CYS A C 1
ATOM 1338 O O . CYS A 1 178 ? 3.024 -3.976 0.106 1.00 78.31 178 CYS A O 1
ATOM 1340 N N . THR A 1 179 ? 4.905 -4.553 -0.958 1.00 77.50 179 THR A N 1
ATOM 1341 C CA . THR A 1 179 ? 5.181 -5.716 -0.093 1.00 77.50 179 THR A CA 1
ATOM 1342 C C . THR A 1 179 ? 5.434 -5.292 1.354 1.00 77.50 179 THR A C 1
ATOM 1344 O O . THR A 1 179 ? 4.887 -5.895 2.277 1.00 77.50 179 THR A O 1
ATOM 1347 N N . ALA A 1 180 ? 6.221 -4.233 1.566 1.00 79.50 180 ALA A N 1
ATOM 1348 C CA . ALA A 1 180 ? 6.468 -3.686 2.896 1.00 79.50 180 ALA A CA 1
ATOM 1349 C C . ALA A 1 180 ? 5.170 -3.190 3.548 1.00 79.50 180 ALA A C 1
ATOM 1351 O O . ALA A 1 180 ? 4.928 -3.475 4.721 1.00 79.50 180 ALA A O 1
ATOM 1352 N N . THR A 1 181 ? 4.308 -2.519 2.781 1.00 81.06 181 THR A N 1
ATOM 1353 C CA . THR A 1 181 ? 3.000 -2.045 3.244 1.00 81.06 181 THR A CA 1
ATOM 1354 C C . THR A 1 181 ? 2.064 -3.207 3.588 1.00 81.06 181 THR A C 1
ATOM 1356 O O . THR A 1 181 ? 1.449 -3.187 4.648 1.00 81.06 181 THR A O 1
ATOM 1359 N N . VAL A 1 182 ? 2.010 -4.268 2.774 1.00 80.94 182 VAL A N 1
ATOM 1360 C CA . VAL A 1 182 ? 1.223 -5.486 3.060 1.00 80.94 182 VAL A CA 1
ATOM 1361 C C . VAL A 1 182 ? 1.668 -6.142 4.364 1.00 80.94 182 VAL A C 1
ATOM 1363 O O . VAL A 1 182 ? 0.837 -6.455 5.215 1.00 80.94 182 VAL A O 1
ATOM 1366 N N . VAL A 1 183 ? 2.977 -6.330 4.546 1.00 82.19 183 VAL A N 1
ATOM 1367 C CA . VAL A 1 183 ? 3.519 -6.924 5.774 1.00 82.19 183 VAL A CA 1
ATOM 1368 C C . VAL A 1 183 ? 3.231 -6.017 6.968 1.00 82.19 183 VAL A C 1
ATOM 1370 O O . VAL A 1 183 ? 2.734 -6.501 7.981 1.00 82.19 183 VAL A O 1
ATOM 1373 N N . GLY A 1 184 ? 3.488 -4.713 6.837 1.00 81.81 184 GLY A N 1
ATOM 1374 C CA . GLY A 1 184 ? 3.284 -3.723 7.893 1.00 81.81 184 GLY A CA 1
ATOM 1375 C C . GLY A 1 184 ? 1.832 -3.633 8.361 1.00 81.81 184 GLY A C 1
ATOM 1376 O O . GLY A 1 184 ? 1.582 -3.645 9.565 1.00 81.81 184 GLY A O 1
ATOM 1377 N N . LEU A 1 185 ? 0.874 -3.613 7.433 1.00 83.50 185 LEU A N 1
ATOM 1378 C CA . LEU A 1 185 ? -0.557 -3.605 7.747 1.00 83.50 185 LEU A CA 1
ATOM 1379 C C . LEU A 1 185 ? -1.025 -4.942 8.334 1.00 83.50 185 LEU A C 1
ATOM 1381 O O . LEU A 1 185 ? -1.791 -4.948 9.298 1.00 83.50 185 LEU A O 1
ATOM 1385 N N . GLY A 1 186 ? -0.510 -6.063 7.820 1.00 78.50 186 GLY A N 1
ATOM 1386 C CA . GLY A 1 186 ? -0.859 -7.400 8.300 1.00 78.50 186 GLY A CA 1
ATOM 1387 C C . GLY A 1 186 ? -0.434 -7.657 9.748 1.00 78.50 186 GLY A C 1
ATOM 1388 O O . GLY A 1 186 ? -1.189 -8.250 10.518 1.00 78.50 186 GLY A O 1
ATOM 1389 N N . ILE A 1 187 ? 0.753 -7.187 10.150 1.00 80.75 187 ILE A N 1
ATOM 1390 C CA . ILE A 1 187 ? 1.265 -7.371 11.521 1.00 80.75 187 ILE A CA 1
ATOM 1391 C C . ILE A 1 187 ? 0.952 -6.189 12.450 1.00 80.75 187 ILE A C 1
ATOM 1393 O O . ILE A 1 187 ? 1.008 -6.341 13.672 1.00 80.75 187 ILE A O 1
ATOM 1397 N N . GLY A 1 188 ? 0.613 -5.020 11.900 1.00 76.12 188 GLY A N 1
ATOM 1398 C CA . GLY A 1 188 ? 0.486 -3.763 12.639 1.00 76.12 188 GLY A CA 1
ATOM 1399 C C . GLY A 1 188 ? -0.544 -3.815 13.764 1.00 76.12 188 GLY A C 1
ATOM 1400 O O . GLY A 1 188 ? -0.252 -3.393 14.879 1.00 76.12 188 GLY A O 1
ATOM 1401 N N . GLY A 1 189 ? -1.714 -4.417 13.523 1.00 75.12 189 GLY A N 1
ATOM 1402 C CA . GLY A 1 189 ? -2.749 -4.566 14.555 1.00 75.12 189 GLY A CA 1
ATOM 1403 C C . GLY A 1 189 ? -2.320 -5.459 15.728 1.00 75.12 189 GLY A C 1
ATOM 1404 O O . GLY A 1 189 ? -2.646 -5.179 16.882 1.00 75.12 189 GLY A O 1
ATOM 1405 N N . PHE A 1 190 ? -1.542 -6.511 15.455 1.00 76.00 190 PHE A N 1
ATOM 1406 C CA . PHE A 1 190 ? -0.984 -7.381 16.493 1.00 76.00 190 PHE A CA 1
ATOM 1407 C C . PHE A 1 190 ? 0.129 -6.682 17.283 1.00 76.00 190 PHE A C 1
ATOM 1409 O O . PHE A 1 190 ? 0.154 -6.758 18.514 1.00 76.00 190 PHE A O 1
ATOM 1416 N N . LEU A 1 191 ? 1.022 -5.971 16.586 1.00 72.50 191 LEU A N 1
ATOM 1417 C CA . LEU A 1 191 ? 2.088 -5.180 17.201 1.00 72.50 191 LEU A CA 1
ATOM 1418 C C . LEU A 1 191 ? 1.528 -4.068 18.087 1.00 72.50 191 LEU A C 1
ATOM 1420 O O . LEU A 1 191 ? 2.006 -3.895 19.207 1.00 72.50 191 LEU A O 1
ATOM 1424 N N . LEU A 1 192 ? 0.488 -3.370 17.630 1.00 76.12 192 LEU A N 1
ATOM 1425 C CA . LEU A 1 192 ? -0.169 -2.317 18.396 1.00 76.12 192 LEU A CA 1
ATOM 1426 C C . LEU A 1 192 ? -0.720 -2.851 19.724 1.00 76.12 192 LEU A C 1
ATOM 1428 O O . LEU A 1 192 ? -0.507 -2.230 20.762 1.00 76.12 192 LEU A O 1
ATOM 1432 N N . ASN A 1 193 ? -1.375 -4.015 19.695 1.00 77.69 193 ASN A N 1
ATOM 1433 C CA . ASN A 1 193 ? -1.963 -4.633 20.884 1.00 77.69 193 ASN A CA 1
ATOM 1434 C C . ASN A 1 193 ? -0.906 -5.229 21.836 1.00 77.69 193 ASN A C 1
ATOM 1436 O O . ASN A 1 193 ? -1.074 -5.196 23.049 1.00 77.69 193 ASN A O 1
ATOM 1440 N N . SER A 1 194 ? 0.194 -5.767 21.298 1.00 78.12 194 SER A N 1
ATOM 1441 C CA . SER A 1 194 ? 1.201 -6.482 22.101 1.00 78.12 194 SER A CA 1
ATOM 1442 C C . SER A 1 194 ? 2.291 -5.570 22.669 1.00 78.12 194 SER A C 1
ATOM 1444 O O . SER A 1 194 ? 2.755 -5.777 23.786 1.00 78.12 194 SER A O 1
ATOM 1446 N N . VAL A 1 195 ? 2.738 -4.585 21.886 1.00 78.19 195 VAL A N 1
ATOM 1447 C CA . VAL A 1 195 ? 3.913 -3.744 22.181 1.00 78.19 195 VAL A CA 1
ATOM 1448 C C . VAL A 1 195 ? 3.496 -2.319 22.573 1.00 78.19 195 VAL A C 1
ATOM 1450 O O . VAL A 1 195 ? 4.246 -1.604 23.236 1.00 78.19 195 VAL A O 1
ATOM 1453 N N . GLY A 1 196 ? 2.272 -1.917 22.225 1.00 79.19 196 GLY A N 1
ATOM 1454 C CA . GLY A 1 196 ? 1.739 -0.586 22.486 1.00 79.19 196 GLY A CA 1
ATOM 1455 C C . GLY A 1 196 ? 2.178 0.447 21.445 1.00 79.19 196 GLY A C 1
ATOM 1456 O O . GLY A 1 196 ? 3.246 0.357 20.833 1.00 79.19 196 GLY A O 1
ATOM 1457 N N . PHE A 1 197 ? 1.342 1.471 21.260 1.00 78.75 197 PHE A N 1
ATOM 1458 C CA . PHE A 1 197 ? 1.523 2.504 20.232 1.00 78.75 197 PHE A CA 1
ATOM 1459 C C . PHE A 1 197 ? 2.877 3.224 20.322 1.00 78.75 197 PHE A C 1
ATOM 1461 O O . PHE A 1 197 ? 3.561 3.400 19.315 1.00 78.75 197 PHE A O 1
ATOM 1468 N N . PHE A 1 198 ? 3.291 3.599 21.537 1.00 79.69 198 PHE A N 1
ATOM 1469 C CA . PHE A 1 198 ? 4.525 4.353 21.763 1.00 79.69 198 PHE A CA 1
ATOM 1470 C C . PHE A 1 198 ? 5.772 3.591 21.294 1.00 79.69 198 PHE A C 1
ATOM 1472 O O . PHE A 1 198 ? 6.584 4.119 20.535 1.00 79.69 198 PHE A O 1
ATOM 1479 N N . TRP A 1 199 ? 5.906 2.329 21.705 1.00 79.94 199 TRP A N 1
ATOM 1480 C CA . TRP A 1 199 ? 7.053 1.491 21.356 1.00 79.94 199 TRP A CA 1
ATOM 1481 C C . TRP A 1 199 ? 7.060 1.096 19.879 1.00 79.94 199 TRP A C 1
ATOM 1483 O O . TRP A 1 199 ? 8.131 1.023 19.281 1.00 79.94 199 TRP A O 1
ATOM 1493 N N . MET A 1 200 ? 5.884 0.912 19.270 1.00 78.56 200 MET A N 1
ATOM 1494 C CA . MET A 1 200 ? 5.764 0.692 17.827 1.00 78.56 200 MET A CA 1
ATOM 1495 C C . MET A 1 200 ? 6.315 1.888 17.034 1.00 78.56 200 MET A C 1
ATOM 1497 O O . MET A 1 200 ? 7.137 1.708 16.134 1.00 78.56 200 MET A O 1
ATOM 1501 N N . MET A 1 201 ? 5.922 3.111 17.404 1.00 76.94 201 MET A N 1
ATOM 1502 C CA . MET A 1 201 ? 6.399 4.334 16.748 1.00 76.94 201 MET A CA 1
ATOM 1503 C C . MET A 1 201 ? 7.897 4.567 16.980 1.00 76.94 201 MET A C 1
ATOM 1505 O O . MET A 1 201 ? 8.624 4.903 16.042 1.00 76.94 201 MET A O 1
ATOM 1509 N N . LEU A 1 202 ? 8.390 4.329 18.200 1.00 78.12 202 LEU A N 1
ATOM 1510 C CA . LEU A 1 202 ? 9.816 4.439 18.515 1.00 78.12 202 LEU A CA 1
ATOM 1511 C C . LEU A 1 202 ? 10.657 3.412 17.734 1.00 78.12 202 LEU A C 1
ATOM 1513 O O . LEU A 1 202 ? 11.719 3.746 17.205 1.00 78.12 202 LEU A O 1
ATOM 1517 N N . GLY A 1 203 ? 10.173 2.174 17.608 1.00 76.75 203 GLY A N 1
ATOM 1518 C CA . GLY A 1 203 ? 10.818 1.124 16.818 1.00 76.75 203 GLY A CA 1
ATOM 1519 C C . GLY A 1 203 ? 10.901 1.480 15.332 1.00 76.75 203 GLY A C 1
ATOM 1520 O O . GLY A 1 203 ? 11.971 1.397 14.731 1.00 76.75 203 GLY A O 1
ATOM 1521 N N . ALA A 1 204 ? 9.806 1.967 14.744 1.00 73.88 204 ALA A N 1
ATOM 1522 C CA . ALA A 1 204 ? 9.795 2.409 13.350 1.00 73.88 204 ALA A CA 1
ATOM 1523 C C . ALA A 1 204 ? 10.765 3.582 13.104 1.00 73.88 204 ALA A C 1
ATOM 1525 O O . ALA A 1 204 ? 11.498 3.594 12.110 1.00 73.88 204 ALA A O 1
ATOM 1526 N N . GLY A 1 205 ? 10.816 4.550 14.025 1.00 71.94 205 GLY A N 1
ATOM 1527 C CA . GLY A 1 205 ? 11.740 5.684 13.950 1.00 71.94 205 GLY A CA 1
ATOM 1528 C C . GLY A 1 205 ? 13.209 5.265 14.051 1.00 71.94 205 GLY A C 1
ATOM 1529 O O . GLY A 1 205 ? 14.032 5.671 13.230 1.00 71.94 205 GLY A O 1
ATOM 1530 N N . THR A 1 206 ? 13.542 4.406 15.015 1.00 74.88 206 THR A N 1
ATOM 1531 C CA . THR A 1 206 ? 14.915 3.904 15.193 1.00 74.88 206 THR A CA 1
ATOM 1532 C C . THR A 1 206 ? 15.380 3.072 13.999 1.00 74.88 206 THR A C 1
ATOM 1534 O O . THR A 1 206 ? 16.505 3.260 13.540 1.00 74.88 206 THR A O 1
ATOM 1537 N N . PHE A 1 207 ? 14.515 2.232 13.423 1.00 77.31 207 PHE A N 1
ATOM 1538 C CA . PHE A 1 207 ? 14.825 1.468 12.213 1.00 77.31 207 PHE A CA 1
ATOM 1539 C C . PHE A 1 207 ? 15.145 2.377 11.013 1.00 77.31 207 PHE A C 1
ATOM 1541 O O . PHE A 1 207 ? 16.136 2.154 10.319 1.00 77.31 207 PHE A O 1
ATOM 1548 N N . ASN A 1 208 ? 14.384 3.460 10.813 1.00 73.00 208 ASN A N 1
ATOM 1549 C CA . ASN A 1 208 ? 14.673 4.451 9.766 1.00 73.00 208 ASN A CA 1
ATOM 1550 C C . ASN A 1 208 ? 16.026 5.152 9.973 1.00 73.00 208 ASN A C 1
ATOM 1552 O O . ASN A 1 208 ? 16.786 5.333 9.021 1.00 73.00 208 ASN A O 1
ATOM 1556 N N . ILE A 1 209 ? 16.363 5.512 11.216 1.00 78.00 209 ILE A N 1
ATOM 1557 C CA . ILE A 1 209 ? 17.656 6.135 11.543 1.00 78.00 209 ILE A CA 1
ATOM 1558 C C . ILE A 1 209 ? 18.810 5.158 11.290 1.00 78.00 209 ILE A C 1
ATOM 1560 O O . ILE A 1 209 ? 19.823 5.551 10.716 1.00 78.00 209 ILE A O 1
ATOM 1564 N N . LEU A 1 210 ? 18.652 3.885 11.666 1.00 74.75 210 LEU A N 1
ATOM 1565 C CA . LEU A 1 210 ? 19.663 2.843 11.457 1.00 74.75 210 LEU A CA 1
ATOM 1566 C C . LEU A 1 210 ? 19.892 2.513 9.980 1.00 74.75 210 LEU A C 1
ATOM 1568 O O . LEU A 1 210 ? 20.999 2.124 9.616 1.00 74.75 210 LEU A O 1
ATOM 1572 N N . LEU A 1 211 ? 18.877 2.682 9.130 1.00 70.62 211 LEU A N 1
ATOM 1573 C CA . LEU A 1 211 ? 19.004 2.505 7.684 1.00 70.62 211 LEU A CA 1
ATOM 1574 C C . LEU A 1 211 ? 19.592 3.733 6.973 1.00 70.62 211 LEU A C 1
ATOM 1576 O O . LEU A 1 211 ? 20.134 3.599 5.878 1.00 70.62 211 LEU A O 1
ATOM 1580 N N . SER A 1 212 ? 19.563 4.915 7.591 1.00 76.12 212 SER A N 1
ATOM 1581 C CA . SER A 1 212 ? 20.100 6.159 7.016 1.00 76.12 212 SER A CA 1
ATOM 1582 C C . SER A 1 212 ? 21.562 6.070 6.515 1.00 76.12 212 SER A C 1
ATOM 1584 O O . SER A 1 212 ? 21.843 6.557 5.416 1.00 76.12 212 SER A O 1
ATOM 1586 N N . PRO A 1 213 ? 22.509 5.389 7.199 1.00 74.62 213 PRO A N 1
ATOM 1587 C CA . PRO A 1 213 ? 23.881 5.225 6.713 1.00 74.62 213 PRO A CA 1
ATOM 1588 C C . PRO A 1 213 ? 23.993 4.480 5.373 1.00 74.62 213 PRO A C 1
ATOM 1590 O O . PRO A 1 213 ? 24.944 4.719 4.630 1.00 74.62 213 PRO A O 1
ATO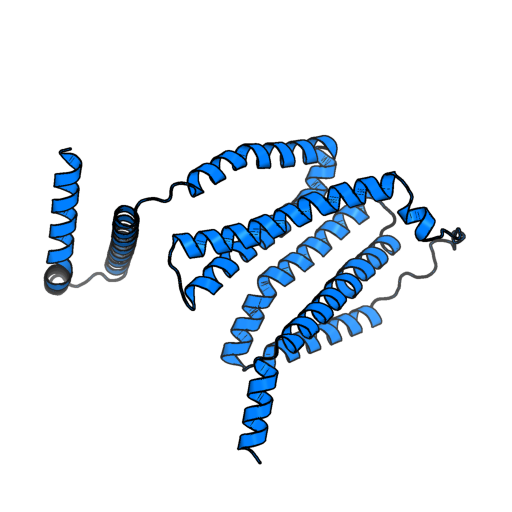M 1593 N N . LEU A 1 214 ? 23.027 3.625 5.006 1.00 66.56 214 LEU A N 1
ATOM 1594 C CA . LEU A 1 214 ? 23.011 2.965 3.690 1.00 66.56 214 LEU A CA 1
ATOM 1595 C C . LEU A 1 214 ? 22.829 3.971 2.545 1.00 66.56 214 LEU A C 1
ATOM 1597 O O . LEU A 1 214 ? 23.350 3.751 1.451 1.00 66.56 214 LEU A O 1
ATOM 1601 N N . ALA A 1 215 ? 22.185 5.116 2.794 1.00 66.12 215 ALA A N 1
ATOM 1602 C CA . ALA A 1 215 ? 22.080 6.190 1.807 1.00 66.12 215 ALA A CA 1
ATOM 1603 C C . ALA A 1 215 ? 23.450 6.813 1.474 1.00 66.12 215 ALA A C 1
ATOM 1605 O O . ALA A 1 215 ? 23.666 7.278 0.354 1.00 66.12 215 ALA A O 1
ATOM 1606 N N . ILE A 1 216 ? 24.413 6.770 2.405 1.00 67.75 216 ILE A N 1
ATOM 1607 C CA . ILE A 1 216 ? 25.793 7.223 2.165 1.00 67.75 216 ILE A CA 1
ATOM 1608 C C . ILE A 1 216 ? 26.509 6.265 1.203 1.00 67.75 216 ILE A C 1
ATOM 1610 O O . ILE A 1 216 ? 27.308 6.708 0.378 1.00 67.75 216 ILE A O 1
ATOM 1614 N N . LEU A 1 217 ? 26.180 4.970 1.238 1.00 63.41 217 LEU A N 1
ATOM 1615 C CA . LEU A 1 217 ? 26.740 3.970 0.325 1.00 63.41 217 LEU A CA 1
ATOM 1616 C C . LEU A 1 217 ? 26.348 4.245 -1.138 1.00 63.41 217 LEU A C 1
ATOM 1618 O O . LEU A 1 217 ? 27.150 4.049 -2.048 1.00 63.41 217 LEU A O 1
ATOM 1622 N N . LEU A 1 218 ? 25.141 4.776 -1.363 1.00 61.59 218 LEU A N 1
ATOM 1623 C CA . LEU A 1 218 ? 24.661 5.184 -2.689 1.00 61.59 218 LEU A CA 1
ATOM 1624 C C . LEU A 1 218 ? 25.381 6.426 -3.240 1.00 61.59 218 LEU A C 1
ATOM 1626 O O . LEU A 1 218 ? 25.323 6.682 -4.441 1.00 61.59 218 LEU A O 1
ATOM 1630 N N . ARG A 1 219 ? 26.087 7.193 -2.397 1.00 65.12 219 ARG A N 1
ATOM 1631 C CA . ARG A 1 219 ? 26.847 8.380 -2.822 1.00 65.12 219 ARG A CA 1
ATOM 1632 C C . ARG A 1 219 ? 28.094 8.020 -3.637 1.00 65.12 219 ARG A C 1
ATOM 1634 O O . ARG A 1 219 ? 28.483 8.803 -4.498 1.00 65.12 219 ARG A O 1
ATOM 1641 N N . ASN A 1 220 ? 28.690 6.849 -3.392 1.00 61.19 220 ASN A N 1
ATOM 1642 C CA . ASN A 1 220 ? 29.912 6.375 -4.051 1.00 61.19 220 ASN A CA 1
ATOM 1643 C C . ASN A 1 220 ? 29.672 5.011 -4.726 1.00 61.19 220 ASN A C 1
ATOM 1645 O O . ASN A 1 220 ? 30.101 3.983 -4.197 1.00 61.19 220 ASN A O 1
ATOM 1649 N N . PRO A 1 221 ? 28.979 4.969 -5.881 1.00 60.56 221 PRO A N 1
ATOM 1650 C CA . PRO A 1 221 ? 28.786 3.721 -6.613 1.00 60.56 221 PRO A CA 1
ATOM 1651 C C . PRO A 1 221 ? 30.124 3.063 -6.984 1.00 60.56 221 PRO A C 1
ATOM 1653 O O . PRO A 1 221 ? 31.088 3.774 -7.285 1.00 60.56 221 PRO A O 1
ATOM 1656 N N . PRO A 1 222 ? 30.198 1.718 -7.031 1.00 58.88 222 PRO A N 1
ATOM 1657 C CA . PRO A 1 222 ? 31.368 1.025 -7.563 1.00 58.88 222 PRO A CA 1
ATOM 1658 C C . PRO A 1 222 ? 31.669 1.517 -8.987 1.00 58.88 222 PRO A C 1
ATOM 1660 O O . PRO A 1 222 ? 30.752 1.740 -9.780 1.00 58.88 222 PRO A O 1
ATOM 1663 N N . SER A 1 223 ? 32.955 1.707 -9.307 1.00 57.25 223 SER A N 1
ATOM 1664 C CA . SER A 1 223 ? 33.397 2.195 -10.620 1.00 57.25 223 SER A CA 1
ATOM 1665 C C . SER A 1 223 ? 32.830 1.331 -11.754 1.00 57.25 223 SER A C 1
ATOM 1667 O O . SER A 1 223 ? 32.653 0.123 -11.582 1.00 57.25 223 SER A O 1
ATOM 1669 N N . LYS A 1 224 ? 32.558 1.934 -12.925 1.00 57.91 224 LYS A N 1
ATOM 1670 C CA . LYS A 1 224 ? 32.030 1.223 -14.111 1.00 57.91 224 LYS A CA 1
ATOM 1671 C C . LYS A 1 224 ? 32.803 -0.071 -14.405 1.00 57.91 224 LYS A C 1
ATOM 1673 O O . LYS A 1 224 ? 32.187 -1.099 -14.645 1.00 57.91 224 LYS A O 1
ATOM 1678 N N . GLU A 1 225 ? 34.127 -0.033 -14.254 1.00 54.12 225 GLU A N 1
ATOM 1679 C CA . GLU A 1 225 ? 35.020 -1.184 -14.430 1.00 54.12 225 GLU A CA 1
ATOM 1680 C C . GLU A 1 225 ? 34.744 -2.327 -13.435 1.00 54.12 225 GLU A C 1
ATOM 1682 O O . GLU A 1 225 ? 34.762 -3.503 -13.793 1.00 54.12 225 GLU A O 1
ATOM 1687 N N . LYS A 1 226 ? 34.454 -2.002 -12.169 1.00 55.56 226 LYS A N 1
ATOM 1688 C CA . LYS A 1 226 ? 34.125 -2.994 -11.137 1.00 55.56 226 LYS A CA 1
ATOM 1689 C C . LYS A 1 226 ? 32.722 -3.567 -11.351 1.00 55.56 226 LYS A C 1
ATOM 1691 O O . LYS A 1 226 ? 32.500 -4.737 -11.065 1.00 55.56 226 LYS A O 1
ATOM 1696 N N . LYS A 1 227 ? 31.799 -2.763 -11.887 1.00 57.06 227 LYS A N 1
ATOM 1697 C CA . LYS A 1 227 ? 30.428 -3.174 -12.208 1.00 57.06 227 LYS A CA 1
ATOM 1698 C C . LYS A 1 227 ? 30.377 -4.117 -13.413 1.00 57.06 227 LYS A C 1
ATOM 1700 O O . LYS A 1 227 ? 29.778 -5.175 -13.294 1.00 57.06 227 LYS A O 1
ATOM 1705 N N . GLU A 1 228 ? 31.096 -3.812 -14.497 1.00 55.06 228 GLU A N 1
ATOM 1706 C CA . GLU A 1 228 ? 31.262 -4.735 -15.633 1.00 55.06 228 GLU A CA 1
ATOM 1707 C C . GLU A 1 228 ? 31.922 -6.047 -15.203 1.00 55.06 228 GLU A C 1
ATOM 1709 O O . GLU A 1 228 ? 31.463 -7.116 -15.589 1.00 55.06 228 GLU A O 1
ATOM 1714 N N . LYS A 1 229 ? 32.951 -5.991 -14.346 1.00 54.22 229 LYS A N 1
ATOM 1715 C CA . LYS A 1 229 ? 33.586 -7.197 -13.793 1.00 54.22 229 LYS A CA 1
ATOM 1716 C C . LYS A 1 229 ? 32.623 -8.031 -12.941 1.00 54.22 229 LYS A C 1
ATOM 1718 O O . LYS A 1 229 ? 32.639 -9.251 -13.057 1.00 54.22 229 LYS A O 1
ATOM 1723 N N . LEU A 1 230 ? 31.787 -7.407 -12.104 1.00 52.75 230 LEU A N 1
ATOM 1724 C CA . LEU A 1 230 ? 30.791 -8.120 -11.293 1.00 52.75 230 LEU A CA 1
ATOM 1725 C C . LEU A 1 230 ? 29.643 -8.688 -12.135 1.00 52.75 230 LEU A C 1
ATOM 1727 O O . LEU A 1 230 ? 29.257 -9.827 -11.905 1.00 52.75 230 LEU A O 1
ATOM 1731 N N . GLU A 1 231 ? 29.130 -7.939 -13.111 1.00 58.34 231 GLU A N 1
ATOM 1732 C CA . GLU A 1 231 ? 28.083 -8.405 -14.031 1.00 58.34 231 GLU A CA 1
ATOM 1733 C C . GLU A 1 231 ? 28.602 -9.547 -14.923 1.00 58.34 231 GLU A C 1
ATOM 1735 O O . GLU A 1 231 ? 27.908 -10.545 -15.115 1.00 58.34 231 GLU A O 1
ATOM 1740 N N . PHE A 1 232 ? 29.855 -9.462 -15.385 1.00 55.59 232 PHE A N 1
ATOM 1741 C CA . PHE A 1 232 ? 30.536 -10.539 -16.106 1.00 55.59 232 PHE A CA 1
ATOM 1742 C C . PHE A 1 232 ? 30.731 -11.786 -15.232 1.00 55.59 232 PHE A C 1
ATOM 1744 O O . PHE A 1 232 ? 30.415 -12.890 -15.665 1.00 55.59 232 PHE A O 1
ATOM 1751 N N . LEU A 1 233 ? 31.203 -11.628 -13.989 1.00 50.47 233 LEU A N 1
ATOM 1752 C CA . LEU A 1 233 ? 31.383 -12.744 -13.053 1.00 50.47 233 LEU A CA 1
ATOM 1753 C C . LEU A 1 233 ? 30.049 -13.378 -12.640 1.00 50.47 233 LEU A C 1
ATOM 1755 O O . LEU A 1 233 ? 29.975 -14.596 -12.524 1.00 50.47 233 LEU A O 1
ATOM 1759 N N . GLN A 1 234 ? 28.994 -12.585 -12.444 1.00 54.19 234 GLN A N 1
ATOM 1760 C CA . GLN A 1 234 ? 27.658 -13.096 -12.133 1.00 54.19 234 GLN A CA 1
ATOM 1761 C C . GLN A 1 234 ? 27.056 -13.854 -13.317 1.00 54.19 234 GLN A C 1
ATOM 1763 O O . GLN A 1 234 ? 26.593 -14.975 -13.126 1.00 54.19 234 GLN A O 1
ATOM 1768 N N . GLY A 1 235 ? 27.132 -13.309 -14.538 1.00 53.53 235 GLY A N 1
ATOM 1769 C CA . GLY A 1 235 ? 26.709 -14.022 -15.748 1.00 53.53 235 GLY A CA 1
ATOM 1770 C C . GLY A 1 235 ? 27.492 -15.321 -15.959 1.00 53.53 235 GLY A C 1
ATOM 1771 O O . GLY A 1 235 ? 26.908 -16.354 -16.279 1.00 53.53 235 GLY A O 1
ATOM 1772 N N . PHE A 1 236 ? 28.798 -15.300 -15.686 1.00 56.16 236 PHE A N 1
ATOM 1773 C CA . PHE A 1 236 ? 29.658 -16.480 -15.750 1.00 56.16 236 PHE A CA 1
ATOM 1774 C C . PHE A 1 236 ? 29.294 -17.546 -14.705 1.00 56.16 236 PHE A C 1
ATOM 1776 O O . PHE A 1 236 ? 29.206 -18.725 -15.040 1.00 56.16 236 PHE A O 1
ATOM 1783 N N . LEU A 1 237 ? 29.040 -17.155 -13.452 1.00 49.91 237 LEU A N 1
ATOM 1784 C CA . LEU A 1 237 ? 28.620 -18.080 -12.393 1.00 49.91 237 LEU A CA 1
ATOM 1785 C C . LEU A 1 237 ? 27.243 -18.688 -12.676 1.00 49.91 237 LEU A C 1
ATOM 1787 O O . LEU A 1 237 ? 27.021 -19.855 -12.374 1.00 49.91 237 LEU A O 1
ATOM 1791 N N . GLN A 1 238 ? 26.340 -17.920 -13.283 1.00 57.56 238 GLN A N 1
ATOM 1792 C CA . GLN A 1 238 ? 24.994 -18.371 -13.620 1.00 57.56 238 GLN A CA 1
ATOM 1793 C C . GLN A 1 238 ? 25.000 -19.359 -14.798 1.00 57.56 238 GLN A C 1
ATOM 1795 O O . GLN A 1 238 ? 24.316 -20.378 -14.742 1.00 57.56 238 GLN A O 1
ATOM 1800 N N . GLU A 1 239 ? 25.834 -19.124 -15.819 1.00 55.75 239 GLU A N 1
ATOM 1801 C CA . GLU A 1 239 ? 26.080 -20.099 -16.893 1.00 55.75 239 GLU A CA 1
ATOM 1802 C C . GLU A 1 239 ? 26.789 -21.360 -16.375 1.00 55.75 239 GLU A C 1
ATOM 1804 O O . GLU A 1 239 ? 26.426 -22.466 -16.770 1.00 55.75 239 GLU A O 1
ATOM 1809 N N . ALA A 1 240 ? 27.766 -21.221 -15.472 1.00 52.31 240 ALA A N 1
ATOM 1810 C CA . ALA A 1 240 ? 28.461 -22.356 -14.862 1.00 52.31 240 ALA A CA 1
ATOM 1811 C C . ALA A 1 240 ? 27.522 -23.212 -13.994 1.00 52.31 240 ALA A C 1
ATOM 1813 O O . ALA A 1 240 ? 27.582 -24.440 -14.057 1.00 52.31 240 ALA A O 1
ATOM 1814 N N . PHE A 1 241 ? 26.625 -22.573 -13.238 1.00 45.91 241 PHE A N 1
ATOM 1815 C CA . PHE A 1 241 ? 25.592 -23.248 -12.454 1.00 45.91 241 PHE A CA 1
ATOM 1816 C C . PHE A 1 241 ? 24.598 -23.992 -13.358 1.00 45.91 241 PHE A C 1
ATOM 1818 O O . PHE A 1 241 ? 24.332 -25.169 -13.133 1.00 45.91 241 PHE A O 1
ATOM 1825 N N . PHE A 1 242 ? 24.136 -23.359 -14.442 1.00 48.97 242 PHE A N 1
ATOM 1826 C CA . PHE A 1 242 ? 23.251 -23.995 -15.424 1.00 48.97 242 PHE A CA 1
ATOM 1827 C C . PHE A 1 242 ? 23.914 -25.192 -16.122 1.00 48.97 242 PHE A C 1
ATOM 1829 O O . PHE A 1 242 ? 23.278 -26.220 -16.335 1.00 48.97 242 PHE A O 1
ATOM 1836 N N . LEU A 1 243 ? 25.209 -25.098 -16.449 1.00 53.03 243 LEU A N 1
ATOM 1837 C CA . LEU A 1 243 ? 25.964 -26.217 -17.020 1.00 53.03 243 LEU A CA 1
ATOM 1838 C C . LEU A 1 243 ? 26.086 -27.383 -16.029 1.00 53.03 243 LEU A C 1
ATOM 1840 O O . LEU A 1 243 ? 26.002 -28.540 -16.432 1.00 53.03 243 LEU A O 1
ATOM 1844 N N . GLN A 1 244 ? 26.284 -27.081 -14.743 1.00 52.59 244 GLN A N 1
ATOM 1845 C CA . GLN A 1 244 ? 26.362 -28.083 -13.681 1.00 52.59 244 GLN A CA 1
ATOM 1846 C C . GLN A 1 244 ? 25.023 -28.811 -13.495 1.00 52.59 244 GLN A C 1
ATOM 1848 O O . GLN A 1 244 ? 25.009 -30.034 -13.372 1.00 52.59 244 GLN A O 1
ATOM 1853 N N . GLU A 1 245 ? 23.912 -28.078 -13.534 1.00 53.06 245 GLU A N 1
ATOM 1854 C CA . GLU A 1 245 ? 22.552 -28.619 -13.431 1.00 53.06 245 GLU A CA 1
ATOM 1855 C C . GLU A 1 245 ? 22.181 -29.445 -14.679 1.00 53.06 245 GLU A C 1
ATOM 1857 O O . GLU A 1 245 ? 21.742 -30.590 -14.574 1.00 53.06 245 GLU A O 1
ATOM 1862 N N . PHE A 1 246 ? 22.502 -28.947 -15.878 1.00 51.75 246 PHE A N 1
ATOM 1863 C CA . PHE A 1 246 ? 22.287 -29.653 -17.146 1.00 51.75 246 PHE A CA 1
ATOM 1864 C C . PHE A 1 246 ? 23.085 -30.965 -17.258 1.00 51.75 246 PHE A C 1
ATOM 1866 O O . PHE A 1 246 ? 22.571 -31.959 -17.778 1.00 51.75 246 PHE A O 1
ATOM 1873 N N . LEU A 1 247 ? 24.328 -30.989 -16.757 1.00 53.06 247 LEU A N 1
ATOM 1874 C CA . LEU A 1 247 ? 25.166 -32.194 -16.691 1.00 53.06 247 LEU A CA 1
ATOM 1875 C C . LEU A 1 247 ? 24.683 -33.200 -15.635 1.00 53.06 247 LEU A C 1
ATOM 1877 O O . LEU A 1 247 ? 24.959 -34.391 -15.776 1.00 53.06 247 LEU A O 1
ATOM 1881 N N . GLN A 1 248 ? 23.976 -32.746 -14.594 1.00 54.72 248 GLN A N 1
ATOM 1882 C CA . GLN A 1 248 ? 23.335 -33.631 -13.617 1.00 54.72 248 GLN A CA 1
ATOM 1883 C C . GLN A 1 248 ? 22.053 -34.266 -14.164 1.00 54.72 248 GLN A C 1
ATOM 1885 O O . GLN A 1 248 ? 21.820 -35.448 -13.916 1.00 54.72 248 GLN A O 1
ATOM 1890 N N . GLU A 1 249 ? 21.248 -33.523 -14.926 1.00 51.94 249 GLU A N 1
ATOM 1891 C CA . GLU A 1 249 ? 20.005 -34.051 -15.504 1.00 51.94 249 GLU A CA 1
ATOM 1892 C C . GLU A 1 249 ? 20.229 -34.953 -16.729 1.00 51.94 249 GLU A C 1
ATOM 1894 O O . GLU A 1 249 ? 19.413 -35.832 -17.003 1.00 51.94 249 GLU A O 1
ATOM 1899 N N . ASN A 1 250 ? 21.339 -34.781 -17.457 1.00 50.12 250 ASN A N 1
ATOM 1900 C CA . ASN A 1 250 ? 21.626 -35.527 -18.684 1.00 50.12 250 ASN A CA 1
ATOM 1901 C C . ASN A 1 250 ? 22.989 -36.241 -18.601 1.00 50.12 250 ASN A C 1
ATOM 1903 O O . ASN A 1 250 ? 24.011 -35.656 -18.968 1.00 50.12 250 ASN A O 1
ATOM 1907 N N . PRO A 1 251 ? 23.054 -37.517 -18.169 1.00 56.28 251 PRO A N 1
ATOM 1908 C CA . PRO A 1 251 ? 24.294 -38.285 -18.216 1.00 56.28 251 PRO A CA 1
ATOM 1909 C C . PRO A 1 251 ? 24.674 -38.578 -19.676 1.00 56.28 251 PRO A C 1
ATOM 1911 O O . PRO A 1 251 ? 24.151 -39.492 -20.315 1.00 56.28 251 PRO A O 1
ATOM 1914 N N . PHE A 1 252 ? 25.585 -37.778 -20.230 1.00 55.22 252 PHE A N 1
ATOM 1915 C CA . PHE A 1 252 ? 26.074 -37.953 -21.597 1.00 55.22 252 PHE A CA 1
ATOM 1916 C C . PHE A 1 252 ? 26.906 -39.244 -21.740 1.00 55.22 252 PHE A C 1
ATOM 1918 O O . PHE A 1 252 ? 27.755 -39.526 -20.890 1.00 55.22 252 PHE A O 1
ATOM 1925 N N . PRO A 1 253 ? 26.755 -40.015 -22.834 1.00 55.25 253 PRO A N 1
ATOM 1926 C CA . PRO A 1 253 ? 27.650 -41.130 -23.137 1.00 55.25 253 PRO A CA 1
ATOM 1927 C C . PRO A 1 253 ? 29.083 -40.623 -23.381 1.00 55.25 253 PRO A C 1
ATOM 1929 O O . PRO A 1 253 ? 29.286 -39.582 -24.010 1.00 55.25 253 PRO A O 1
ATOM 1932 N N . ALA A 1 254 ? 30.080 -41.375 -22.900 1.00 53.47 254 ALA A N 1
ATOM 1933 C CA . ALA A 1 254 ? 31.470 -40.943 -22.675 1.00 53.47 254 ALA A CA 1
ATOM 1934 C C . ALA A 1 254 ? 32.210 -40.272 -23.861 1.00 53.47 254 ALA A C 1
ATOM 1936 O O . ALA A 1 254 ? 33.201 -39.581 -23.639 1.00 53.47 254 ALA A O 1
ATOM 1937 N N . GLY A 1 255 ? 31.738 -40.419 -25.105 1.00 53.31 255 GLY A N 1
ATOM 1938 C CA . GLY A 1 255 ? 32.314 -39.756 -26.285 1.00 53.31 255 GLY A CA 1
ATOM 1939 C C . GLY A 1 255 ? 31.776 -38.346 -26.582 1.00 53.31 255 GLY A C 1
ATOM 1940 O O . GLY A 1 255 ? 32.452 -37.563 -27.243 1.00 53.31 255 GLY A O 1
ATOM 1941 N N . MET A 1 256 ? 30.580 -37.989 -26.096 1.00 52.09 256 MET A N 1
ATOM 1942 C CA . MET A 1 256 ? 29.913 -36.721 -26.448 1.00 52.09 256 MET A CA 1
ATOM 1943 C C . MET A 1 256 ? 30.337 -35.557 -25.532 1.00 52.09 256 MET A C 1
ATOM 1945 O O . MET A 1 256 ? 30.382 -34.404 -25.963 1.00 52.09 256 MET A O 1
ATOM 1949 N N . LEU A 1 257 ? 30.746 -35.872 -24.298 1.00 51.94 257 LEU A N 1
ATOM 1950 C CA . LEU A 1 257 ? 31.228 -34.903 -23.310 1.00 51.94 257 LEU A CA 1
ATOM 1951 C C . LEU A 1 257 ? 32.529 -34.211 -23.757 1.00 51.94 257 LEU A C 1
ATOM 1953 O O . LEU A 1 257 ? 32.682 -33.006 -23.568 1.00 51.94 257 LEU A O 1
ATOM 1957 N N . GLN A 1 258 ? 33.442 -34.946 -24.406 1.00 48.91 258 GLN A N 1
ATOM 1958 C CA . GLN A 1 258 ? 34.698 -34.389 -24.928 1.00 48.91 258 GLN A CA 1
ATOM 1959 C C . GLN A 1 258 ? 34.465 -33.376 -26.054 1.00 48.91 258 GLN A C 1
ATOM 1961 O O . GLN A 1 258 ? 35.103 -32.326 -26.064 1.00 48.91 258 GLN A O 1
ATOM 1966 N N . VAL A 1 259 ? 33.527 -33.652 -26.967 1.00 56.00 259 VAL A N 1
ATOM 1967 C CA . VAL A 1 259 ? 33.193 -32.756 -28.090 1.00 56.00 259 VAL A CA 1
ATOM 1968 C C . VAL A 1 259 ? 32.505 -31.482 -27.592 1.00 56.00 259 VAL A C 1
ATOM 1970 O O . VAL A 1 259 ? 32.795 -30.387 -28.078 1.00 56.00 259 VAL A O 1
ATOM 1973 N N . PHE A 1 260 ? 31.626 -31.611 -26.595 1.00 55.25 260 PHE A N 1
ATOM 1974 C CA . PHE A 1 260 ? 30.955 -30.475 -25.967 1.00 55.25 260 PHE A CA 1
ATOM 1975 C C . PHE A 1 260 ? 31.940 -29.583 -25.195 1.00 55.25 260 PHE A C 1
ATOM 1977 O O . PHE A 1 260 ? 31.965 -28.374 -25.416 1.00 55.25 260 PHE A O 1
ATOM 1984 N N . LEU A 1 261 ? 32.821 -30.173 -24.376 1.00 53.44 261 LEU A N 1
ATOM 1985 C CA . LEU A 1 261 ? 33.879 -29.443 -23.665 1.00 53.44 261 LEU A CA 1
ATOM 1986 C C . LEU A 1 261 ? 34.857 -28.753 -24.623 1.00 53.44 261 LEU A C 1
ATOM 1988 O O . LEU A 1 261 ? 35.235 -27.611 -24.373 1.00 53.44 261 LEU A O 1
ATOM 1992 N N . GLN A 1 262 ? 35.237 -29.395 -25.735 1.00 53.47 262 GLN A N 1
ATOM 1993 C CA . GLN A 1 262 ? 36.103 -28.777 -26.746 1.00 53.47 262 GLN A CA 1
ATOM 1994 C C . GLN A 1 262 ? 35.452 -27.561 -27.409 1.00 53.47 262 GLN A C 1
ATOM 1996 O O . GLN A 1 262 ? 36.110 -26.532 -27.550 1.00 53.47 262 GLN A O 1
ATOM 2001 N N . LYS A 1 263 ? 34.169 -27.652 -27.786 1.00 54.50 263 LYS A N 1
ATOM 2002 C CA . LYS A 1 263 ? 33.432 -26.514 -28.357 1.00 54.50 263 LYS A CA 1
ATOM 2003 C C . LYS A 1 263 ? 33.246 -25.385 -27.346 1.00 54.50 263 LYS A C 1
ATOM 2005 O O . LYS A 1 263 ? 33.490 -24.231 -27.684 1.00 54.50 263 LYS A O 1
ATOM 2010 N N . PHE A 1 264 ? 32.896 -25.715 -26.104 1.00 56.38 264 PHE A N 1
ATOM 2011 C CA . PHE A 1 264 ? 32.725 -24.737 -25.030 1.00 56.38 264 PHE A CA 1
ATOM 2012 C C . PHE A 1 264 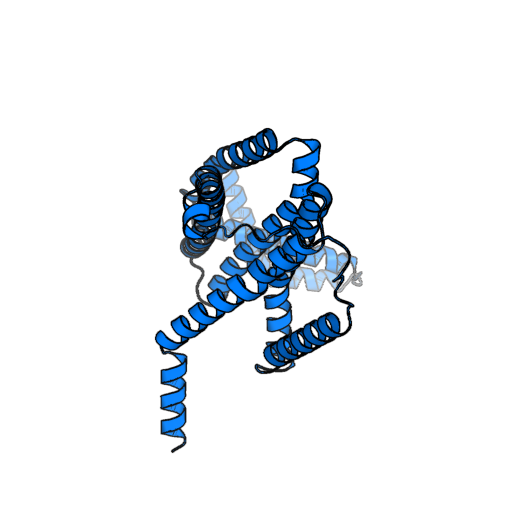? 34.036 -23.997 -24.713 1.00 56.38 264 PHE A C 1
ATOM 2014 O O . PHE A 1 264 ? 34.058 -22.770 -24.608 1.00 56.38 264 PHE A O 1
ATOM 2021 N N . LEU A 1 265 ? 35.157 -24.726 -24.638 1.00 51.34 265 LEU A N 1
ATOM 2022 C CA . LEU A 1 265 ? 36.487 -24.142 -24.448 1.00 51.34 265 LEU A CA 1
ATOM 2023 C C . LEU A 1 265 ? 36.977 -23.361 -25.678 1.00 51.34 265 LEU A C 1
ATOM 2025 O O . LEU A 1 265 ? 37.703 -22.389 -25.504 1.00 51.34 265 LEU A O 1
ATOM 2029 N N . GLN A 1 266 ? 36.584 -23.713 -26.904 1.00 54.38 266 GLN A N 1
ATOM 2030 C CA . GLN A 1 266 ? 36.928 -22.918 -28.091 1.00 54.38 266 GLN A CA 1
ATOM 2031 C C . GLN A 1 266 ? 36.137 -21.609 -28.186 1.00 54.38 266 GLN A C 1
ATOM 2033 O O . GLN A 1 266 ? 36.725 -20.580 -28.510 1.00 54.38 266 GLN A O 1
ATOM 2038 N N . GLU A 1 267 ? 34.835 -21.617 -27.886 1.00 54.91 267 GLU A N 1
ATOM 2039 C CA . GLU A 1 267 ? 34.006 -20.404 -27.945 1.00 54.91 267 GLU A CA 1
ATOM 2040 C C . GLU A 1 267 ? 34.257 -19.454 -26.769 1.00 54.91 267 GLU A C 1
ATOM 2042 O O . GLU A 1 267 ? 34.261 -18.237 -26.951 1.00 54.91 267 GLU A O 1
ATOM 2047 N N . LYS A 1 268 ? 34.469 -19.984 -25.556 1.00 50.84 268 LYS A N 1
ATOM 2048 C CA . LYS A 1 268 ? 34.553 -19.169 -24.329 1.00 50.84 268 LYS A CA 1
ATOM 2049 C C . LYS A 1 268 ? 35.932 -19.172 -23.657 1.00 50.84 268 LYS A C 1
ATOM 2051 O O . LYS A 1 268 ? 36.188 -18.319 -22.807 1.00 50.84 268 LYS A O 1
ATOM 2056 N N . GLY A 1 269 ? 36.854 -20.050 -24.059 1.00 52.91 269 GLY A N 1
ATOM 2057 C CA . GLY A 1 269 ? 38.209 -20.165 -23.495 1.00 52.91 269 GLY A CA 1
ATOM 2058 C C . GLY A 1 269 ? 39.077 -18.900 -23.533 1.00 52.91 269 GLY A C 1
ATOM 2059 O O . GLY A 1 269 ? 39.755 -18.646 -22.536 1.00 52.91 269 GLY A O 1
ATOM 2060 N N . PRO A 1 270 ? 39.040 -18.057 -24.586 1.00 53.28 270 PRO A N 1
ATOM 2061 C CA . PRO A 1 270 ? 39.786 -16.795 -24.596 1.00 53.28 270 PRO A CA 1
ATOM 2062 C C . PRO A 1 270 ? 39.349 -15.847 -23.467 1.00 53.28 270 PRO A C 1
ATOM 2064 O O . PRO A 1 270 ? 40.184 -15.195 -22.842 1.00 53.28 270 PRO A O 1
ATOM 2067 N N . ASN A 1 271 ? 38.050 -15.831 -23.149 1.00 51.56 271 ASN A N 1
ATOM 2068 C CA . ASN A 1 271 ? 37.478 -15.004 -22.083 1.00 51.56 271 ASN A CA 1
ATOM 2069 C C . ASN A 1 271 ? 37.752 -15.589 -20.685 1.00 51.56 271 ASN A C 1
ATOM 2071 O O . ASN A 1 271 ? 37.956 -14.838 -19.733 1.00 51.56 271 ASN A O 1
ATOM 2075 N N . ILE A 1 272 ? 37.819 -16.921 -20.565 1.00 52.34 272 ILE A N 1
ATOM 2076 C CA . ILE A 1 272 ? 38.161 -17.627 -19.318 1.00 52.34 272 ILE A CA 1
ATOM 2077 C C . ILE A 1 272 ? 39.633 -17.397 -18.948 1.00 52.34 272 ILE A C 1
ATOM 2079 O O . ILE A 1 272 ? 39.939 -17.048 -17.807 1.00 52.34 272 ILE A O 1
ATOM 2083 N N . LEU A 1 273 ? 40.547 -17.521 -19.916 1.00 48.16 273 LEU A N 1
ATOM 2084 C CA . LEU A 1 273 ? 41.971 -17.246 -19.705 1.00 48.16 273 LEU A CA 1
ATOM 2085 C C . LEU A 1 273 ? 42.211 -15.775 -19.354 1.00 48.16 273 LEU A C 1
ATOM 2087 O O . LEU A 1 273 ? 42.968 -15.502 -18.426 1.00 48.16 273 LEU A O 1
ATOM 2091 N N . ALA A 1 274 ? 41.521 -14.838 -20.013 1.00 47.94 274 ALA A N 1
ATOM 2092 C CA . ALA A 1 274 ? 41.598 -13.416 -19.680 1.00 47.94 274 ALA A CA 1
ATOM 2093 C C . ALA A 1 274 ? 41.122 -13.119 -18.243 1.00 47.94 274 ALA A C 1
ATOM 2095 O O . ALA A 1 274 ? 41.775 -12.354 -17.533 1.00 47.94 274 ALA A O 1
ATOM 2096 N N . ALA A 1 275 ? 40.042 -13.761 -17.782 1.00 46.97 275 ALA A N 1
ATOM 2097 C CA . ALA A 1 275 ? 39.516 -13.599 -16.425 1.00 46.97 275 ALA A CA 1
ATOM 2098 C C . ALA A 1 275 ? 40.437 -14.199 -15.345 1.00 46.97 275 ALA A C 1
ATOM 2100 O O . ALA A 1 275 ? 40.672 -13.571 -14.310 1.00 46.97 275 ALA A O 1
ATOM 2101 N N . CYS A 1 276 ? 41.014 -15.381 -15.591 1.00 43.12 276 CYS A N 1
ATOM 2102 C CA . CYS A 1 276 ? 41.998 -15.988 -14.691 1.00 43.12 276 CYS A CA 1
ATOM 2103 C C . CYS A 1 276 ? 43.292 -15.164 -14.619 1.00 43.12 276 CYS A C 1
ATOM 2105 O O . CYS A 1 276 ? 43.811 -14.949 -13.525 1.00 43.12 276 CYS A O 1
ATOM 2107 N N . PHE A 1 277 ? 43.784 -14.651 -15.753 1.00 41.03 277 PHE A N 1
ATOM 2108 C CA . PHE A 1 277 ? 44.994 -13.824 -15.805 1.00 41.03 277 PHE A CA 1
ATOM 2109 C C . PHE A 1 277 ? 44.797 -12.478 -15.087 1.00 41.03 277 PHE A C 1
ATOM 2111 O O . PHE A 1 277 ? 45.671 -12.043 -14.339 1.00 41.03 277 PHE A O 1
ATOM 2118 N N . PHE A 1 278 ? 43.623 -11.850 -15.234 1.00 43.72 278 PHE A N 1
ATOM 2119 C CA . PHE A 1 278 ? 43.281 -10.615 -14.519 1.00 43.72 278 PHE A CA 1
ATOM 2120 C C . PHE A 1 278 ? 43.136 -10.812 -13.004 1.00 43.72 278 PHE A C 1
ATOM 2122 O O . PHE A 1 278 ? 43.583 -9.955 -12.243 1.00 43.72 278 PHE A O 1
ATOM 2129 N N . ASN A 1 279 ? 42.557 -11.929 -12.550 1.00 39.38 279 ASN A N 1
ATOM 2130 C CA . ASN A 1 279 ? 42.453 -12.233 -11.118 1.00 39.38 279 ASN A CA 1
ATOM 2131 C C . ASN A 1 279 ? 43.812 -12.585 -10.488 1.00 39.38 279 ASN A C 1
ATOM 2133 O O . ASN A 1 279 ? 44.056 -12.214 -9.342 1.00 39.38 279 ASN A O 1
ATOM 2137 N N . LEU A 1 280 ? 44.730 -13.216 -11.232 1.00 36.19 280 LEU A N 1
ATOM 2138 C CA . LEU A 1 280 ? 46.097 -13.469 -10.757 1.00 36.19 280 LEU A CA 1
ATOM 2139 C C . LEU A 1 280 ? 46.920 -12.169 -10.623 1.00 36.19 280 LEU A C 1
ATOM 2141 O O . LEU A 1 280 ? 47.684 -12.008 -9.671 1.00 36.19 280 LEU A O 1
ATOM 2145 N N . LEU A 1 281 ? 46.727 -11.220 -11.547 1.00 35.16 281 LEU A N 1
ATOM 2146 C CA . LEU A 1 281 ? 47.339 -9.882 -11.511 1.00 35.16 281 LEU A CA 1
ATOM 2147 C C . LEU A 1 281 ? 46.757 -8.980 -10.410 1.00 35.16 281 LEU A C 1
ATOM 2149 O O . LEU A 1 281 ? 47.468 -8.139 -9.868 1.00 35.16 281 LEU A O 1
ATOM 2153 N N . ALA A 1 282 ? 45.479 -9.151 -10.062 1.00 39.56 282 ALA A N 1
ATOM 2154 C CA . ALA A 1 282 ? 44.841 -8.432 -8.959 1.00 39.56 282 ALA A CA 1
ATOM 2155 C C . ALA A 1 282 ? 45.207 -9.003 -7.577 1.00 39.56 282 ALA A C 1
ATOM 2157 O O . ALA A 1 282 ? 45.193 -8.266 -6.600 1.00 39.56 282 ALA A O 1
ATOM 2158 N N . ALA A 1 283 ? 45.570 -10.287 -7.486 1.00 35.69 283 ALA A N 1
ATOM 2159 C CA . ALA A 1 283 ? 46.040 -10.915 -6.248 1.00 35.69 283 ALA A CA 1
ATOM 2160 C C . ALA A 1 283 ? 47.515 -10.602 -5.911 1.00 35.69 283 ALA A C 1
ATOM 2162 O O . ALA A 1 283 ? 47.999 -10.998 -4.853 1.00 35.69 283 ALA A O 1
ATOM 2163 N N . THR A 1 284 ? 48.237 -9.912 -6.802 1.00 37.41 284 THR A N 1
ATOM 2164 C CA . THR A 1 284 ? 49.664 -9.562 -6.654 1.00 37.41 284 THR A CA 1
ATOM 2165 C C . THR A 1 284 ? 49.924 -8.056 -6.481 1.00 37.41 284 THR A C 1
ATOM 2167 O O . THR A 1 284 ? 51.074 -7.622 -6.576 1.00 37.41 284 THR A O 1
ATOM 2170 N N . LYS A 1 285 ? 48.891 -7.256 -6.176 1.00 34.16 285 LYS A N 1
ATOM 2171 C CA . LYS A 1 285 ? 49.013 -5.848 -5.759 1.00 34.16 285 LYS A CA 1
ATOM 2172 C C . LYS A 1 285 ? 48.246 -5.561 -4.478 1.00 34.16 285 LYS A C 1
ATOM 2174 O O . LYS A 1 285 ? 47.035 -5.862 -4.451 1.00 34.16 285 LYS A O 1
#